Protein AF-A0A4Q4M038-F1 (afdb_monomer)

Solvent-accessible surface area (backbone atoms only — not comparable to full-atom values): 15558 Å² total; per-residue (Å²): 131,84,75,83,72,49,70,66,58,52,42,45,51,40,46,52,48,25,35,52,26,28,46,54,32,28,56,58,57,67,69,48,93,78,63,54,71,66,56,46,52,50,35,53,52,38,47,50,44,29,54,54,41,53,54,36,44,58,53,52,74,76,52,55,79,90,76,54,48,72,45,49,50,50,20,50,60,48,36,44,61,46,33,50,49,51,20,49,51,28,47,49,55,42,46,64,40,63,70,68,95,66,60,45,68,61,44,44,56,45,44,68,71,34,74,67,37,58,55,49,53,52,50,52,51,46,49,47,41,39,51,51,32,54,39,31,52,58,48,34,71,71,53,76,68,44,66,68,50,51,53,52,29,49,46,42,35,50,51,38,50,47,52,45,41,29,50,46,42,43,52,53,58,73,65,55,77,93,65,78,88,82,69,68,84,79,70,81,83,60,86,51,70,64,59,55,51,38,27,55,44,26,36,35,47,50,23,43,52,31,46,55,72,47,48,78,94,82,67,71,44,57,45,64,73,46,81,40,58,49,75,33,43,34,66,42,60,33,52,69,93,51,67,51,43,69,66,38,78,43,63,34,86,70,24,44,75,42,80,39,67,46,57,76,51,67,67,59,52,50,62,37,54,48,76,77,77,76,74,82,129

Sequence (281 aa):
MAAEIGVVASIITVVGVAITSSKKLYETVVSYKSADNDLKEFSDEVQTIQLILEALEASLKGTSESNTSGNLKKCLIDFKPTMESLSQLCDEIKAKAITDTMTVRDKLKYLFKEEAFSAYKYRLNSYKLTINIVMGLVVLIKSNNDRKVIEDLQNNIATALGKITGQIEGMQISVQPIIPVDEAAHNATAPNETNIVIYELGQCLKVSQSALDAAPPKAKYSIGELELFDEARQVVAITEGKPGLVGTARAHNSSVQTITDVALPTEFLMGLISPAFKGAR

Secondary structure (DSSP, 8-state):
------HHHHHHHHHHHHHHHHHHHHHHHHT-TT--HHHHHHHHHHHHHHHHHHHHHHHHHT--GGG--HHHHHHHHHHHHHHHHHHHHHHHHHHHHHSSSS-HHHHHHHHHHSHHHHHHHHHHHHHHHHHHHHHHHHHHHHTTS-HHHHHHHHHHHHHHHHHHHHHHHHHHHHHS--S-TTSTTSSTTS--HHHHHHHHHHHHHHHHHHHHHHS-TT--EEEEEEEE-TT-EEEEEPPTTS-EEEEEEEE-TT-EEEEESSPPPHHHHHHHSSPP-----

InterPro domains:
  IPR031348 Azaphilone pigments biosynthesis cluster protein L, N-terminal [PF17111] (4-181)

Structure (mmCIF, N/CA/C/O backbone):
data_AF-A0A4Q4M038-F1
#
_entry.id   AF-A0A4Q4M038-F1
#
loop_
_atom_site.group_PDB
_atom_site.id
_atom_site.type_symbol
_atom_site.label_atom_id
_atom_site.label_alt_id
_atom_site.label_comp_id
_atom_site.label_asym_id
_atom_site.label_entity_id
_atom_site.label_seq_id
_atom_site.pdbx_PDB_ins_code
_atom_site.Cartn_x
_atom_site.Cartn_y
_atom_site.Cartn_z
_atom_site.occupancy
_atom_site.B_iso_or_equiv
_atom_site.auth_seq_id
_atom_site.auth_comp_id
_atom_site.auth_asym_id
_atom_site.auth_atom_id
_atom_site.pdbx_PDB_model_num
ATOM 1 N N . MET A 1 1 ? 24.882 24.330 2.639 1.00 30.64 1 MET A N 1
ATOM 2 C CA . MET A 1 1 ? 24.564 23.624 1.384 1.00 30.64 1 MET A CA 1
ATOM 3 C C . MET A 1 1 ? 23.643 22.481 1.761 1.00 30.64 1 MET A C 1
ATOM 5 O O . MET A 1 1 ? 24.088 21.595 2.478 1.00 30.64 1 MET A O 1
ATOM 9 N N . ALA A 1 2 ? 22.352 22.567 1.444 1.00 38.22 2 ALA A N 1
ATOM 10 C CA . ALA A 1 2 ? 21.450 21.444 1.674 1.00 38.22 2 ALA A CA 1
ATOM 11 C C . ALA A 1 2 ? 21.828 20.365 0.658 1.00 38.22 2 ALA A C 1
ATOM 13 O O . ALA A 1 2 ? 21.839 20.647 -0.538 1.00 38.22 2 ALA A O 1
ATOM 14 N N . ALA A 1 3 ? 22.231 19.184 1.125 1.00 41.16 3 ALA A N 1
ATOM 15 C CA . ALA A 1 3 ? 22.407 18.045 0.239 1.00 41.16 3 ALA A CA 1
ATOM 16 C C . ALA A 1 3 ? 21.078 17.827 -0.494 1.00 41.16 3 ALA A C 1
ATOM 18 O O . ALA A 1 3 ? 20.038 17.742 0.162 1.00 41.16 3 ALA A O 1
ATOM 19 N N . GLU A 1 4 ? 21.095 17.787 -1.827 1.00 52.50 4 GLU A N 1
ATOM 20 C CA . GLU A 1 4 ? 19.955 17.281 -2.586 1.00 52.50 4 GLU A CA 1
ATOM 21 C C . GLU A 1 4 ? 19.680 15.865 -2.077 1.00 52.50 4 GLU A C 1
ATOM 23 O O . GLU A 1 4 ? 20.453 14.935 -2.313 1.00 52.50 4 GLU A O 1
ATOM 28 N N . ILE A 1 5 ? 18.619 15.710 -1.287 1.00 63.44 5 ILE A N 1
ATOM 29 C CA . ILE A 1 5 ? 18.166 14.395 -0.856 1.00 63.44 5 ILE A CA 1
ATOM 30 C C . ILE A 1 5 ? 17.683 13.705 -2.130 1.00 63.44 5 ILE A C 1
ATOM 32 O O . ILE A 1 5 ? 16.715 14.152 -2.744 1.00 63.44 5 ILE A O 1
ATOM 36 N N . GLY A 1 6 ? 18.376 12.643 -2.547 1.00 84.00 6 GLY A N 1
ATOM 37 C CA . GLY A 1 6 ? 17.957 11.834 -3.690 1.00 84.00 6 GLY A CA 1
ATOM 38 C C . GLY A 1 6 ? 16.512 11.348 -3.530 1.00 84.00 6 GLY A C 1
ATOM 39 O O . GLY A 1 6 ? 16.041 11.136 -2.409 1.00 84.00 6 GLY A O 1
ATOM 40 N N . VAL A 1 7 ? 15.806 11.159 -4.646 1.00 88.25 7 VAL A N 1
ATOM 41 C CA . VAL A 1 7 ? 14.430 10.635 -4.703 1.00 88.25 7 VAL A CA 1
ATOM 42 C C . VAL A 1 7 ? 14.254 9.406 -3.804 1.00 88.25 7 VAL A C 1
ATOM 44 O O . VAL A 1 7 ? 13.367 9.396 -2.956 1.00 88.25 7 VAL A O 1
ATOM 47 N N . VAL A 1 8 ? 15.128 8.404 -3.914 1.00 89.25 8 VAL A N 1
ATOM 48 C CA . VAL A 1 8 ? 15.118 7.167 -3.117 1.00 89.25 8 VAL A CA 1
ATOM 49 C C . VAL A 1 8 ? 15.216 7.474 -1.622 1.00 89.25 8 VAL A C 1
ATOM 51 O O . VAL A 1 8 ? 14.445 6.927 -0.838 1.00 89.25 8 VAL A O 1
ATOM 54 N N . ALA A 1 9 ? 16.105 8.384 -1.214 1.00 90.25 9 ALA A N 1
ATOM 55 C CA . ALA A 1 9 ? 16.249 8.781 0.188 1.00 90.25 9 ALA A CA 1
ATOM 56 C C . ALA A 1 9 ? 15.010 9.532 0.708 1.00 90.25 9 ALA A C 1
ATOM 58 O O . ALA A 1 9 ? 14.570 9.298 1.839 1.00 90.25 9 ALA A O 1
ATOM 59 N N . SER A 1 10 ? 14.390 10.373 -0.129 1.00 91.81 10 SER A N 1
ATOM 60 C CA . SER A 1 10 ? 13.103 10.990 0.201 1.00 91.81 10 SER A CA 1
ATOM 61 C C . SER A 1 10 ? 12.002 9.938 0.351 1.00 91.81 10 SER A C 1
ATOM 63 O O . SER A 1 10 ? 11.166 10.098 1.239 1.00 91.81 10 SER A O 1
ATOM 65 N N . ILE A 1 11 ? 11.984 8.883 -0.473 1.00 93.69 11 ILE A N 1
ATOM 66 C CA . ILE A 1 11 ? 10.983 7.811 -0.359 1.00 93.69 11 ILE A CA 1
ATOM 67 C C . ILE A 1 11 ? 11.196 6.981 0.900 1.00 93.69 11 ILE A C 1
ATOM 69 O O . ILE A 1 11 ? 10.241 6.756 1.634 1.00 93.69 11 ILE A O 1
ATOM 73 N N . ILE A 1 12 ? 12.437 6.593 1.205 1.00 93.69 12 ILE A N 1
ATOM 74 C CA . ILE A 1 12 ? 12.770 5.897 2.458 1.00 93.69 12 ILE A CA 1
ATOM 75 C C . ILE A 1 12 ? 12.261 6.696 3.662 1.00 93.69 12 ILE A C 1
ATOM 77 O O . ILE A 1 12 ? 11.681 6.123 4.578 1.00 93.69 12 ILE A O 1
ATOM 81 N N . THR A 1 13 ? 12.416 8.021 3.632 1.00 95.12 13 THR A N 1
ATOM 82 C CA . THR A 1 13 ? 11.943 8.894 4.713 1.00 95.12 13 THR A CA 1
ATOM 83 C C . THR A 1 13 ? 10.424 8.817 4.892 1.00 95.12 13 THR A C 1
ATOM 85 O O . THR A 1 13 ? 9.964 8.576 6.007 1.00 95.12 13 THR A O 1
ATOM 88 N N . VAL A 1 14 ? 9.633 8.975 3.822 1.00 94.44 14 VAL A N 1
ATOM 89 C CA . VAL A 1 14 ? 8.159 8.912 3.935 1.00 94.44 14 VAL A CA 1
ATOM 90 C C . VAL A 1 14 ? 7.646 7.503 4.242 1.00 94.44 14 VAL A C 1
ATOM 92 O O . VAL A 1 14 ? 6.693 7.360 5.002 1.00 94.44 14 VAL A O 1
ATOM 95 N N . VAL A 1 15 ? 8.313 6.457 3.742 1.00 95.44 15 VAL A N 1
ATOM 96 C CA . VAL A 1 15 ? 8.018 5.061 4.106 1.00 95.44 15 VAL A CA 1
ATOM 97 C C . VAL A 1 15 ? 8.288 4.832 5.595 1.00 95.44 15 VAL A C 1
ATOM 99 O O . VAL A 1 15 ? 7.449 4.253 6.278 1.00 95.44 15 VAL A O 1
ATOM 102 N N . GLY A 1 16 ? 9.399 5.341 6.136 1.00 96.31 16 GLY A N 1
ATOM 103 C CA . GLY A 1 16 ? 9.714 5.247 7.567 1.00 96.31 16 GLY A CA 1
ATOM 104 C C . GLY A 1 16 ? 8.677 5.934 8.465 1.00 96.31 16 GLY A C 1
ATOM 105 O O . GLY A 1 16 ? 8.326 5.421 9.534 1.00 96.31 16 GLY A O 1
ATOM 106 N N . VAL A 1 17 ? 8.129 7.065 8.012 1.00 96.88 17 VAL A N 1
ATOM 107 C CA . VAL A 1 17 ? 7.008 7.736 8.688 1.00 96.88 17 VAL A CA 1
ATOM 108 C C . VAL A 1 17 ? 5.753 6.853 8.653 1.00 96.88 17 VAL A C 1
ATOM 110 O O . VAL A 1 17 ? 5.180 6.585 9.709 1.00 96.88 17 VAL A O 1
ATOM 113 N N . ALA A 1 18 ? 5.390 6.299 7.492 1.00 96.12 18 ALA A N 1
ATOM 114 C CA . ALA A 1 18 ? 4.242 5.398 7.357 1.00 96.12 18 ALA A CA 1
ATOM 115 C C . ALA A 1 18 ? 4.376 4.106 8.196 1.00 96.12 18 ALA A C 1
ATOM 117 O O . ALA A 1 18 ? 3.400 3.669 8.810 1.00 96.12 18 ALA A O 1
ATOM 118 N N . ILE A 1 19 ? 5.579 3.522 8.303 1.00 97.31 19 ILE A N 1
ATOM 119 C CA . ILE A 1 19 ? 5.871 2.393 9.214 1.00 97.31 19 ILE A CA 1
ATOM 120 C C . ILE A 1 19 ? 5.568 2.795 10.658 1.00 97.31 19 ILE A C 1
ATOM 122 O O . ILE A 1 19 ? 4.914 2.066 11.400 1.00 97.31 19 ILE A O 1
ATOM 126 N N . THR A 1 20 ? 6.019 3.981 11.063 1.00 96.94 20 THR A N 1
ATOM 127 C CA . THR A 1 20 ? 5.822 4.464 12.431 1.00 96.94 20 THR A CA 1
ATOM 128 C C . THR A 1 20 ? 4.341 4.673 12.748 1.00 96.94 20 THR A C 1
ATOM 130 O O . THR A 1 20 ? 3.887 4.271 13.823 1.00 96.94 20 THR A O 1
ATOM 133 N N . SER A 1 21 ? 3.579 5.287 11.841 1.00 95.88 21 SER A N 1
ATOM 134 C CA . SER A 1 21 ? 2.149 5.548 12.056 1.00 95.88 21 SER A CA 1
ATOM 135 C C . SER A 1 21 ? 1.311 4.266 12.009 1.00 95.88 21 SER A C 1
ATOM 137 O O . SER A 1 21 ? 0.485 4.056 12.899 1.00 95.88 21 SER A O 1
ATOM 139 N N . SER A 1 22 ? 1.579 3.353 11.067 1.00 94.69 22 SER A N 1
ATOM 140 C CA . SER A 1 22 ? 0.907 2.041 11.007 1.00 94.69 22 SER A CA 1
ATOM 141 C C . SER A 1 22 ? 1.179 1.194 12.253 1.00 94.69 22 SER A C 1
ATOM 143 O O . SER A 1 22 ? 0.239 0.678 12.857 1.00 94.69 22 SER A O 1
ATOM 145 N N . LYS A 1 23 ? 2.430 1.145 12.725 1.00 95.38 23 LYS A N 1
ATOM 146 C CA . LYS A 1 23 ? 2.792 0.462 13.974 1.00 95.38 23 LYS A CA 1
ATOM 147 C C . LYS A 1 23 ? 2.046 1.029 15.181 1.00 95.38 23 LYS A C 1
ATOM 149 O O . LYS A 1 23 ? 1.484 0.276 15.971 1.00 95.38 23 LYS A O 1
ATOM 154 N N . LYS A 1 24 ? 1.998 2.359 15.319 1.00 93.56 24 LYS A N 1
ATOM 155 C CA . LYS A 1 24 ? 1.262 3.018 16.412 1.00 93.56 24 LYS A CA 1
ATOM 156 C C . LYS A 1 24 ? -0.230 2.690 16.372 1.00 93.56 24 LYS A C 1
ATOM 158 O O . LYS A 1 24 ? -0.832 2.524 17.433 1.00 93.56 24 LYS A O 1
ATOM 163 N N . LEU A 1 25 ? -0.831 2.637 15.183 1.00 91.12 25 LEU A N 1
ATOM 164 C CA . LEU A 1 25 ? -2.228 2.244 15.020 1.00 91.12 25 LEU A CA 1
ATOM 165 C C . LEU A 1 25 ? -2.429 0.778 15.421 1.00 91.12 25 LEU A C 1
ATOM 167 O O . LEU A 1 25 ? -3.299 0.502 16.243 1.00 91.12 25 LEU A O 1
ATOM 171 N N . TYR A 1 26 ? -1.590 -0.132 14.921 1.00 91.81 26 TYR A N 1
ATOM 172 C CA . TYR A 1 26 ? -1.625 -1.549 15.285 1.00 91.81 26 TYR A CA 1
ATOM 173 C C . TYR A 1 26 ? -1.531 -1.743 16.801 1.00 91.81 26 TYR A C 1
ATOM 175 O O . TYR A 1 26 ? -2.423 -2.343 17.391 1.00 91.81 26 TYR A O 1
ATOM 183 N N . GLU A 1 27 ? -0.510 -1.169 17.448 1.00 90.62 27 GLU A N 1
ATOM 184 C CA . GLU A 1 27 ? -0.306 -1.246 18.902 1.00 90.62 27 GLU A CA 1
ATOM 185 C C . GLU A 1 27 ? -1.509 -0.706 19.683 1.00 90.62 27 GLU A C 1
ATOM 187 O O . GLU A 1 27 ? -1.908 -1.289 20.693 1.00 90.62 27 GLU A O 1
ATOM 192 N N . THR A 1 28 ? -2.117 0.380 19.194 1.00 86.56 28 THR A N 1
ATOM 193 C CA . THR A 1 28 ? -3.342 0.933 19.779 1.00 86.56 28 THR A CA 1
ATOM 194 C C . THR A 1 28 ? -4.463 -0.100 19.701 1.00 86.56 28 THR A C 1
ATOM 196 O O . THR A 1 28 ? -5.044 -0.432 20.730 1.00 86.56 28 THR A O 1
ATOM 199 N N . VAL A 1 29 ? -4.711 -0.674 18.522 1.00 83.31 29 VAL A N 1
ATOM 200 C CA . VAL A 1 29 ? -5.774 -1.663 18.298 1.00 83.31 29 VAL A CA 1
ATOM 201 C C . VAL A 1 29 ? -5.564 -2.953 19.104 1.00 83.31 29 VAL A C 1
ATOM 203 O O . VAL A 1 29 ? -6.487 -3.420 19.770 1.00 83.31 29 VAL A O 1
ATOM 206 N N . VAL A 1 30 ? -4.366 -3.542 19.097 1.00 85.25 30 VAL A N 1
ATOM 207 C CA . VAL A 1 30 ? -4.139 -4.837 19.770 1.00 85.25 30 VAL A CA 1
ATOM 208 C C . VAL A 1 30 ? -4.064 -4.732 21.290 1.00 85.25 30 VAL A C 1
ATOM 210 O O . VAL A 1 30 ? -4.203 -5.737 21.987 1.00 85.25 30 VAL A O 1
ATOM 213 N N . SER A 1 31 ? -3.900 -3.524 21.836 1.00 81.19 31 SER A N 1
ATOM 214 C CA . SER A 1 31 ? -3.975 -3.297 23.284 1.00 81.19 31 SER A CA 1
ATOM 215 C C . SER A 1 31 ? -5.359 -3.623 23.880 1.00 81.19 31 SER A C 1
ATOM 217 O O . SER A 1 31 ? -5.500 -3.769 25.100 1.00 81.19 31 SER A O 1
ATOM 219 N N . TYR A 1 32 ? -6.387 -3.810 23.041 1.00 73.31 32 TYR A N 1
ATOM 220 C CA . TYR A 1 32 ? -7.749 -4.123 23.466 1.00 73.31 32 TYR A CA 1
ATOM 221 C C . TYR A 1 32 ? -7.978 -5.633 23.667 1.00 73.31 32 TYR A C 1
ATOM 223 O O . TYR A 1 32 ? -8.170 -6.401 22.731 1.00 73.31 32 TYR A O 1
ATOM 231 N N . LYS A 1 33 ? -8.080 -6.055 24.936 1.00 56.78 33 LYS A N 1
ATOM 232 C CA . LYS A 1 33 ? -8.246 -7.463 25.376 1.00 56.78 33 LYS A CA 1
ATOM 233 C C . LYS A 1 33 ? -9.559 -8.165 24.971 1.00 56.78 33 LYS A C 1
ATOM 235 O O . LYS A 1 33 ? -9.761 -9.320 25.336 1.00 56.78 33 LYS A O 1
ATOM 240 N N . SER A 1 34 ? -10.489 -7.496 24.289 1.00 62.72 34 SER A N 1
ATOM 241 C CA . SER A 1 34 ? -11.738 -8.123 23.807 1.00 62.72 34 SER A CA 1
ATOM 242 C C . SER A 1 34 ? -12.143 -7.550 22.456 1.00 62.72 34 SER A C 1
ATOM 244 O O . SER A 1 34 ? -13.210 -6.952 22.320 1.00 62.72 34 SER A O 1
ATOM 246 N N . ALA A 1 35 ? -11.232 -7.675 21.496 1.00 60.59 35 ALA A N 1
ATOM 247 C CA . ALA A 1 35 ? -11.518 -7.423 20.096 1.00 60.59 35 ALA A CA 1
ATOM 248 C C . ALA A 1 35 ? -12.576 -8.418 19.596 1.00 60.59 35 ALA A C 1
ATOM 250 O O . ALA A 1 35 ? -12.488 -9.615 19.883 1.00 60.59 35 ALA A O 1
ATOM 251 N N . ASP A 1 36 ? -13.581 -7.919 18.882 1.00 72.94 36 ASP A N 1
ATOM 252 C CA . ASP A 1 36 ? -14.399 -8.765 18.020 1.00 72.94 36 ASP A CA 1
ATOM 253 C C . ASP A 1 36 ? -13.602 -9.152 16.761 1.00 72.94 36 ASP A C 1
ATOM 255 O O . ASP A 1 36 ? -12.465 -8.714 16.554 1.00 72.94 36 ASP A O 1
ATOM 259 N N . ASN A 1 37 ? -14.168 -10.045 15.946 1.00 78.69 37 ASN A N 1
ATOM 260 C CA . ASN A 1 37 ? -13.484 -10.554 14.758 1.00 78.69 37 ASN A CA 1
ATOM 261 C C . ASN A 1 37 ? -13.130 -9.440 13.768 1.00 78.69 37 ASN A C 1
ATOM 263 O O . ASN A 1 37 ? -12.054 -9.496 13.181 1.00 78.69 37 ASN A O 1
ATOM 267 N N . ASP A 1 38 ? -13.985 -8.424 13.628 1.00 73.75 38 ASP A N 1
ATOM 268 C CA . ASP A 1 38 ? -13.744 -7.312 12.709 1.00 73.75 38 ASP A CA 1
ATOM 269 C C . ASP A 1 38 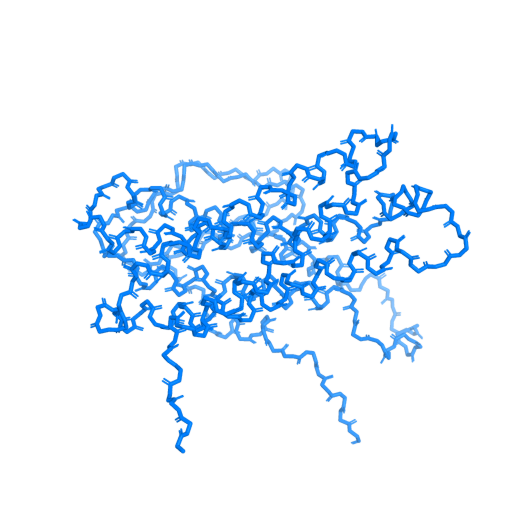? -12.521 -6.509 13.149 1.00 73.75 38 ASP A C 1
ATOM 271 O O . ASP A 1 38 ? -11.650 -6.195 12.333 1.00 73.75 38 ASP A O 1
ATOM 275 N N . LEU A 1 39 ? -12.409 -6.220 14.450 1.00 76.94 39 LEU A N 1
ATOM 276 C CA . LEU A 1 39 ? -11.263 -5.496 14.978 1.00 76.94 39 LEU A CA 1
ATOM 277 C C . LEU A 1 39 ? -9.958 -6.279 14.835 1.00 76.94 39 LEU A C 1
ATOM 279 O O . LEU A 1 39 ? -8.912 -5.694 14.545 1.00 76.94 39 LEU A O 1
ATOM 283 N N . LYS A 1 40 ? -10.028 -7.600 15.007 1.00 81.81 40 LYS A N 1
ATOM 284 C CA . LYS A 1 40 ? -8.889 -8.486 14.784 1.00 81.81 40 LYS A CA 1
ATOM 285 C C . LYS A 1 40 ? -8.458 -8.485 13.315 1.00 81.81 40 LYS A C 1
ATOM 287 O O . LYS A 1 40 ? -7.281 -8.281 13.032 1.00 81.81 40 LYS A O 1
ATOM 292 N N . GLU A 1 41 ? -9.404 -8.643 12.392 1.00 82.50 41 GLU A N 1
ATOM 293 C CA . GLU A 1 41 ? -9.141 -8.590 10.950 1.00 82.50 41 GLU A CA 1
ATOM 294 C C . GLU A 1 41 ? -8.503 -7.250 10.556 1.00 82.50 41 GLU A C 1
ATOM 296 O O . GLU A 1 41 ? -7.534 -7.207 9.802 1.00 82.50 41 GLU A O 1
ATOM 301 N N . PHE A 1 42 ? -8.990 -6.146 11.123 1.00 83.69 42 PHE A N 1
ATOM 302 C CA . PHE A 1 42 ? -8.400 -4.831 10.905 1.00 83.69 42 PHE A CA 1
ATOM 303 C C . PHE A 1 42 ? -6.971 -4.722 11.445 1.00 83.69 42 PHE A C 1
ATOM 305 O O . PHE A 1 42 ? -6.106 -4.191 10.751 1.00 83.69 42 PHE A O 1
ATOM 312 N N . SER A 1 43 ? -6.689 -5.223 12.654 1.00 86.75 43 SER A N 1
ATOM 313 C CA . SER A 1 43 ? -5.309 -5.241 13.155 1.00 86.75 43 SER A CA 1
ATOM 314 C C . SER A 1 43 ? -4.389 -6.100 12.298 1.00 86.75 43 SER A C 1
ATOM 316 O O . SER A 1 43 ? -3.262 -5.681 12.048 1.00 86.75 43 SER A O 1
ATOM 318 N N . ASP A 1 44 ? -4.868 -7.247 11.817 1.00 88.31 44 ASP A N 1
ATOM 319 C CA . ASP A 1 44 ? -4.099 -8.137 10.946 1.00 88.31 44 ASP A CA 1
ATOM 320 C C . ASP A 1 44 ? -3.781 -7.434 9.609 1.00 88.31 44 ASP A C 1
ATOM 322 O O . ASP A 1 44 ? -2.660 -7.513 9.098 1.00 88.31 44 ASP A O 1
ATOM 326 N N . GLU A 1 45 ? -4.732 -6.665 9.071 1.00 87.25 45 GLU A N 1
ATOM 327 C CA . GLU A 1 45 ? -4.552 -5.850 7.865 1.00 87.25 45 GLU A CA 1
ATOM 328 C C . GLU A 1 45 ? -3.529 -4.717 8.082 1.00 87.25 45 GLU A C 1
ATOM 330 O O . GLU A 1 45 ? -2.607 -4.549 7.278 1.00 8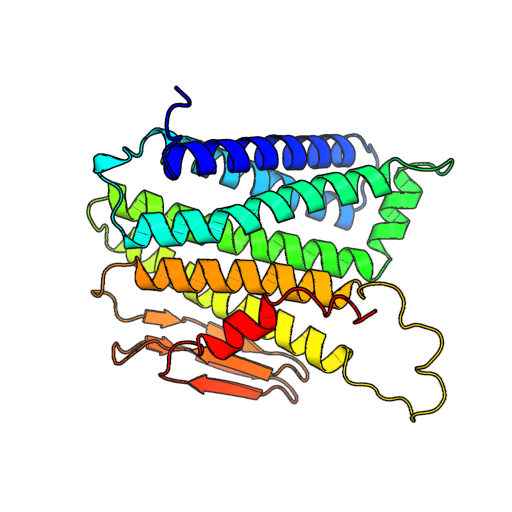7.25 45 GLU A O 1
ATOM 335 N N . VAL A 1 46 ? -3.621 -3.973 9.193 1.00 90.50 46 VAL A N 1
ATOM 336 C CA . VAL A 1 46 ? -2.654 -2.909 9.534 1.00 90.50 46 VAL A CA 1
ATOM 337 C C . VAL A 1 46 ? -1.255 -3.491 9.767 1.00 90.50 46 VAL A C 1
ATOM 339 O O . VAL A 1 46 ? -0.266 -2.922 9.298 1.00 90.50 46 VAL A O 1
ATOM 342 N N . GLN A 1 47 ? -1.156 -4.643 10.435 1.00 92.62 47 GLN A N 1
ATOM 343 C CA . GLN A 1 47 ? 0.109 -5.355 10.625 1.00 92.62 47 GLN A CA 1
ATOM 344 C C . GLN A 1 47 ? 0.705 -5.800 9.288 1.00 92.62 47 GLN A C 1
ATOM 346 O O . GLN A 1 47 ? 1.904 -5.651 9.059 1.00 92.62 47 GLN A O 1
ATOM 351 N N . THR A 1 48 ? -0.130 -6.313 8.385 1.00 90.75 48 THR A N 1
ATOM 352 C CA . THR A 1 48 ? 0.296 -6.709 7.040 1.00 90.75 48 THR A CA 1
ATOM 353 C C . THR A 1 48 ? 0.884 -5.518 6.285 1.00 90.75 48 THR A C 1
ATOM 355 O O . THR A 1 48 ? 1.965 -5.634 5.709 1.00 90.75 48 THR A O 1
ATOM 358 N N . ILE A 1 49 ? 0.233 -4.352 6.338 1.00 91.31 49 ILE A N 1
ATOM 359 C CA . ILE A 1 49 ? 0.757 -3.115 5.738 1.00 91.31 49 ILE A CA 1
ATOM 360 C C . ILE A 1 49 ? 2.113 -2.743 6.345 1.00 91.31 49 ILE A C 1
ATOM 362 O O . ILE A 1 49 ? 3.048 -2.464 5.594 1.00 91.31 49 ILE A O 1
ATOM 366 N N . GLN A 1 50 ? 2.251 -2.789 7.673 1.00 93.50 50 GLN A N 1
ATOM 367 C CA . GLN A 1 50 ? 3.521 -2.510 8.347 1.00 93.50 50 GLN A CA 1
ATOM 368 C C . GLN A 1 50 ? 4.645 -3.426 7.833 1.00 93.50 50 GLN A C 1
ATOM 370 O O . GLN A 1 50 ? 5.706 -2.935 7.451 1.00 93.50 50 GLN A O 1
ATOM 375 N N . LEU A 1 51 ? 4.410 -4.740 7.769 1.00 90.81 51 LEU A N 1
ATOM 376 C CA . LEU A 1 51 ? 5.410 -5.715 7.316 1.00 90.81 51 LEU A CA 1
ATOM 377 C C . LEU A 1 51 ? 5.829 -5.485 5.857 1.00 90.81 51 LEU A C 1
ATOM 379 O O . LEU A 1 51 ? 7.013 -5.576 5.525 1.00 90.81 51 LEU A O 1
ATOM 383 N N . ILE A 1 52 ? 4.877 -5.154 4.979 1.00 91.00 52 ILE A N 1
ATOM 384 C CA . ILE A 1 52 ? 5.178 -4.853 3.573 1.00 91.00 52 ILE A CA 1
ATOM 385 C C . ILE A 1 52 ? 5.982 -3.545 3.471 1.00 91.00 52 ILE A C 1
ATOM 387 O O . ILE A 1 52 ? 6.934 -3.474 2.692 1.00 91.00 52 ILE A O 1
ATOM 391 N N . LEU A 1 53 ? 5.659 -2.522 4.269 1.00 94.06 53 LEU A N 1
ATOM 392 C CA . LEU A 1 53 ? 6.422 -1.269 4.302 1.00 94.06 53 LEU A CA 1
ATOM 393 C C . LEU A 1 53 ? 7.859 -1.477 4.800 1.00 94.06 53 LEU A C 1
ATOM 395 O O . LEU A 1 53 ? 8.787 -0.921 4.214 1.00 94.06 53 LEU A O 1
ATOM 399 N N . GLU A 1 54 ? 8.066 -2.295 5.834 1.00 93.69 54 GLU A N 1
ATOM 400 C CA . GLU A 1 54 ? 9.403 -2.642 6.341 1.00 93.69 54 GLU A CA 1
ATOM 401 C C . GLU A 1 54 ? 10.240 -3.357 5.270 1.00 93.69 54 GLU A C 1
ATOM 403 O O . GLU A 1 54 ? 11.402 -3.010 5.030 1.00 93.69 54 GLU A O 1
ATOM 408 N N . ALA A 1 55 ? 9.634 -4.307 4.554 1.00 90.75 55 ALA A N 1
ATOM 409 C CA . ALA A 1 55 ? 10.281 -4.969 3.427 1.00 90.75 55 ALA A CA 1
ATOM 410 C C . ALA A 1 55 ? 10.591 -3.990 2.271 1.00 90.75 55 ALA A C 1
ATOM 412 O O . ALA A 1 55 ? 11.623 -4.127 1.600 1.00 90.75 55 ALA A O 1
ATOM 413 N N . LEU A 1 56 ? 9.739 -2.977 2.051 1.00 91.69 56 LEU A N 1
ATOM 414 C CA . LEU A 1 56 ? 9.937 -1.976 1.002 1.00 91.69 56 LEU A CA 1
ATOM 415 C C . LEU A 1 56 ? 11.103 -1.069 1.370 1.00 91.69 56 LEU A C 1
ATOM 417 O O . LEU A 1 56 ? 11.984 -0.830 0.547 1.00 91.69 56 LEU A O 1
ATOM 421 N N . GLU A 1 57 ? 11.144 -0.606 2.615 1.00 94.19 57 GLU A N 1
ATOM 422 C CA . GLU A 1 57 ? 12.227 0.218 3.135 1.00 94.19 57 GLU A CA 1
ATOM 423 C C . GLU A 1 57 ? 13.579 -0.505 3.016 1.00 94.19 57 GLU A C 1
ATOM 425 O O . GLU A 1 57 ? 14.549 0.071 2.515 1.00 94.19 57 GLU A O 1
ATOM 430 N N . ALA A 1 58 ? 13.641 -1.787 3.394 1.00 90.88 58 ALA A N 1
ATOM 431 C CA . ALA A 1 58 ? 14.838 -2.614 3.234 1.00 90.88 58 ALA A CA 1
ATOM 432 C C . ALA A 1 58 ? 15.253 -2.748 1.757 1.00 90.88 58 ALA A C 1
ATOM 434 O O . ALA A 1 58 ? 16.435 -2.635 1.408 1.00 90.88 58 ALA A O 1
ATOM 435 N N . SER A 1 59 ? 14.279 -2.925 0.862 1.00 87.50 59 SER A N 1
ATOM 436 C CA . SER A 1 59 ? 14.521 -2.993 -0.579 1.00 87.50 59 SER A CA 1
ATOM 437 C C . SER A 1 59 ? 15.037 -1.661 -1.137 1.00 87.50 59 SER A C 1
ATOM 439 O O . SER A 1 59 ? 16.001 -1.648 -1.908 1.00 87.50 59 SER A O 1
ATOM 441 N N . LEU A 1 60 ? 14.488 -0.530 -0.703 1.00 89.31 60 LEU A N 1
ATOM 442 C CA . LEU A 1 60 ? 14.933 0.800 -1.121 1.00 89.31 60 LEU A CA 1
ATOM 443 C C . LEU A 1 60 ? 16.328 1.145 -0.587 1.00 89.31 60 LEU A C 1
ATOM 445 O O . LEU A 1 60 ? 17.140 1.668 -1.345 1.00 89.31 60 LEU A O 1
ATOM 449 N N . LYS A 1 61 ? 16.661 0.779 0.659 1.00 89.38 61 LYS A N 1
ATOM 450 C CA . LYS A 1 61 ? 18.011 0.966 1.236 1.00 89.38 61 LYS A CA 1
ATOM 451 C C . LYS A 1 61 ? 19.103 0.264 0.425 1.00 89.38 61 LYS A C 1
ATOM 453 O O . LYS A 1 61 ? 20.224 0.752 0.344 1.00 89.38 61 LYS A O 1
ATOM 458 N N . GLY A 1 62 ? 18.770 -0.861 -0.208 1.00 81.00 62 GLY A N 1
ATOM 459 C CA . GLY A 1 62 ? 19.665 -1.570 -1.126 1.00 81.00 62 GLY A CA 1
ATOM 460 C C . GLY A 1 62 ? 19.650 -1.058 -2.573 1.00 81.00 62 GLY A C 1
ATOM 461 O O . GLY A 1 62 ? 20.152 -1.764 -3.445 1.00 81.00 62 GLY A O 1
ATOM 462 N N . THR A 1 63 ? 19.029 0.089 -2.862 1.00 80.75 63 THR A N 1
ATOM 463 C CA . THR A 1 63 ? 18.900 0.658 -4.215 1.00 80.75 63 THR A CA 1
ATOM 464 C C . THR A 1 63 ? 19.720 1.945 -4.322 1.00 80.75 63 THR A C 1
ATOM 466 O O . THR A 1 63 ? 19.483 2.899 -3.587 1.00 80.75 63 THR A O 1
ATOM 469 N N . SER A 1 64 ? 20.692 1.988 -5.241 1.00 77.75 64 SER A N 1
ATOM 470 C CA . SER A 1 64 ? 21.499 3.195 -5.489 1.00 77.75 64 SER A CA 1
ATOM 471 C C . SER A 1 64 ? 20.772 4.175 -6.410 1.00 77.75 64 SER A C 1
ATOM 473 O O . SER A 1 64 ? 20.297 3.775 -7.470 1.00 77.75 64 SER A O 1
ATOM 475 N N . GLU A 1 65 ? 20.795 5.470 -6.079 1.00 79.75 65 GLU A N 1
ATOM 476 C CA . GLU A 1 65 ? 20.292 6.568 -6.927 1.00 79.75 65 GLU A CA 1
ATOM 477 C C . GLU A 1 65 ? 20.845 6.565 -8.357 1.00 79.75 65 GLU A C 1
ATOM 479 O O . GLU A 1 65 ? 20.145 6.940 -9.303 1.00 79.75 65 GLU A O 1
ATOM 484 N N . SER A 1 66 ? 22.100 6.139 -8.518 1.00 74.88 66 SER A N 1
ATOM 485 C CA . SER A 1 66 ? 22.776 6.039 -9.816 1.00 74.88 66 SER A CA 1
ATOM 486 C C . SER A 1 66 ? 22.216 4.925 -10.701 1.00 74.88 66 SER A C 1
ATOM 488 O O . SER A 1 66 ? 22.354 4.984 -11.918 1.00 74.88 66 SER A O 1
ATOM 490 N N . ASN A 1 67 ? 21.599 3.909 -10.092 1.00 69.19 67 ASN A N 1
ATOM 491 C CA . ASN A 1 67 ? 21.116 2.703 -10.768 1.00 69.19 67 ASN A CA 1
ATOM 492 C C . ASN A 1 67 ? 19.593 2.734 -10.980 1.00 69.19 67 ASN A C 1
ATOM 494 O O . ASN A 1 67 ? 19.027 1.827 -11.588 1.00 69.19 67 ASN A O 1
ATOM 498 N N . THR A 1 68 ? 18.924 3.776 -10.486 1.00 77.94 68 THR A N 1
ATOM 499 C CA . THR A 1 68 ? 17.483 3.982 -10.619 1.00 77.94 68 THR A CA 1
ATOM 500 C C . THR A 1 68 ? 17.177 4.609 -11.981 1.00 77.94 68 THR A C 1
ATOM 502 O O . THR A 1 68 ? 17.590 5.736 -12.259 1.00 77.94 68 THR A O 1
ATOM 505 N N . SER A 1 69 ? 16.432 3.900 -12.835 1.00 81.31 69 SER A N 1
ATOM 506 C CA . SER A 1 69 ? 15.998 4.420 -14.140 1.00 81.31 69 SER A CA 1
ATOM 507 C C . SER A 1 69 ? 15.088 5.649 -13.995 1.00 81.31 69 SER A C 1
ATOM 509 O O . SER A 1 69 ? 14.433 5.829 -12.967 1.00 81.31 69 SER A O 1
ATOM 511 N N . GLY A 1 70 ? 14.998 6.486 -15.036 1.00 83.12 70 GLY A N 1
ATOM 512 C CA . GLY A 1 70 ? 14.116 7.663 -15.033 1.00 83.12 70 GLY A CA 1
ATOM 513 C C . GLY A 1 70 ? 12.647 7.321 -14.749 1.00 83.12 70 GLY A C 1
ATOM 514 O O . GLY A 1 70 ? 11.999 8.007 -13.961 1.00 83.12 70 GLY A O 1
ATOM 515 N N . ASN A 1 71 ? 12.150 6.208 -15.301 1.00 81.88 71 ASN A N 1
ATOM 516 C CA . ASN A 1 71 ? 10.777 5.751 -15.067 1.00 81.88 71 ASN A CA 1
ATOM 517 C C . ASN A 1 71 ? 10.572 5.260 -13.626 1.00 81.88 71 ASN A C 1
ATOM 519 O O . ASN A 1 71 ? 9.550 5.584 -13.025 1.00 81.88 71 ASN A O 1
ATOM 523 N N . LEU A 1 72 ? 11.549 4.560 -13.025 1.00 84.56 72 LEU A N 1
ATOM 524 C CA . LEU A 1 72 ? 11.467 4.215 -11.601 1.00 84.56 72 LEU A CA 1
ATOM 525 C C . LEU A 1 72 ? 11.497 5.481 -10.734 1.00 84.56 72 LEU A C 1
ATOM 527 O O . LEU A 1 72 ? 10.710 5.583 -9.799 1.00 84.56 72 LEU A O 1
ATOM 531 N N . LYS A 1 73 ? 12.347 6.471 -11.049 1.00 88.81 73 LYS A N 1
ATOM 532 C CA . LYS A 1 73 ? 12.361 7.754 -10.321 1.00 88.81 73 LYS A CA 1
ATOM 533 C C . LYS A 1 73 ? 10.996 8.433 -10.371 1.00 88.81 73 LYS A C 1
ATOM 535 O O . LYS A 1 73 ? 10.508 8.857 -9.330 1.00 88.81 73 LYS A O 1
ATOM 540 N N . LYS A 1 74 ? 10.357 8.475 -11.544 1.00 88.62 74 LYS A N 1
ATOM 541 C CA . LYS A 1 74 ? 8.992 8.999 -11.703 1.00 88.62 74 LYS A CA 1
ATOM 542 C C . LYS A 1 74 ? 7.986 8.223 -10.846 1.00 88.62 74 LYS A C 1
ATOM 544 O O . LYS A 1 74 ? 7.262 8.841 -10.075 1.00 88.62 74 LYS A O 1
ATOM 549 N N . CYS A 1 75 ? 7.989 6.890 -10.911 1.00 88.94 75 CYS A N 1
ATOM 550 C CA . CYS A 1 75 ? 7.106 6.051 -10.095 1.00 88.94 75 CYS A CA 1
ATOM 551 C C . CYS A 1 75 ? 7.300 6.290 -8.591 1.00 88.94 75 CYS A C 1
ATOM 553 O O . CYS A 1 75 ? 6.327 6.375 -7.850 1.00 88.94 75 CYS A O 1
ATOM 555 N N . LEU A 1 76 ? 8.546 6.430 -8.138 1.00 90.94 76 LEU A N 1
ATOM 556 C CA . LEU A 1 76 ? 8.870 6.733 -6.746 1.00 90.94 76 LEU A CA 1
ATOM 557 C C . LEU A 1 76 ? 8.384 8.132 -6.341 1.00 90.94 76 LEU A C 1
ATOM 559 O O . LEU A 1 76 ? 7.816 8.286 -5.264 1.00 90.94 76 LEU A O 1
ATOM 563 N N . ILE A 1 77 ? 8.540 9.136 -7.208 1.00 91.88 77 ILE A N 1
ATOM 564 C CA . ILE A 1 77 ? 7.997 10.486 -6.989 1.00 91.88 77 ILE A CA 1
ATOM 565 C C . ILE A 1 77 ? 6.471 10.439 -6.853 1.00 91.88 77 ILE A C 1
ATOM 567 O O . ILE A 1 77 ? 5.933 11.014 -5.909 1.00 91.88 77 ILE A O 1
ATOM 571 N N . ASP A 1 78 ? 5.784 9.721 -7.742 1.00 90.19 78 ASP A N 1
ATOM 572 C CA . ASP A 1 78 ? 4.326 9.561 -7.695 1.00 90.19 78 ASP A CA 1
ATOM 573 C C . ASP A 1 78 ? 3.859 8.747 -6.480 1.00 90.19 78 ASP A C 1
ATOM 575 O O . ASP A 1 78 ? 2.732 8.908 -6.019 1.00 90.19 78 ASP A O 1
ATOM 579 N N . PHE A 1 79 ? 4.723 7.894 -5.926 1.00 93.31 79 PHE A N 1
ATOM 580 C CA . PHE A 1 79 ? 4.437 7.101 -4.733 1.00 93.31 79 PHE A CA 1
ATOM 581 C C . PHE A 1 79 ? 4.507 7.910 -3.437 1.00 93.31 79 PHE A C 1
ATOM 583 O O . PHE A 1 79 ? 3.844 7.567 -2.457 1.00 93.31 79 PHE A O 1
ATOM 590 N N . LYS A 1 80 ? 5.264 9.012 -3.421 1.00 93.44 80 LYS A N 1
ATOM 591 C CA . LYS A 1 80 ? 5.450 9.833 -2.220 1.00 93.44 80 LYS A CA 1
ATOM 592 C C . LYS A 1 80 ? 4.127 10.320 -1.598 1.00 93.44 80 LYS A C 1
ATOM 594 O O . LYS A 1 80 ? 3.939 10.046 -0.412 1.00 93.44 80 LYS A O 1
ATOM 599 N N . PRO A 1 81 ? 3.193 10.949 -2.345 1.00 91.81 81 PRO A N 1
ATOM 600 C CA . PRO A 1 81 ? 1.913 11.388 -1.785 1.00 91.81 81 PRO A CA 1
ATOM 601 C C . PRO A 1 81 ? 1.096 10.231 -1.204 1.00 91.81 81 PRO A C 1
ATOM 603 O O . PRO A 1 81 ? 0.467 10.380 -0.166 1.00 91.81 81 PRO A O 1
ATOM 606 N N . THR A 1 82 ? 1.165 9.052 -1.828 1.00 92.00 82 THR A N 1
ATOM 607 C CA . THR A 1 82 ? 0.459 7.847 -1.368 1.00 92.00 82 THR A CA 1
ATOM 608 C C . THR A 1 82 ? 0.930 7.421 0.031 1.00 92.00 82 THR A C 1
ATOM 610 O O . THR A 1 82 ? 0.118 7.052 0.876 1.00 92.00 82 THR A O 1
ATOM 613 N N . MET A 1 83 ? 2.234 7.504 0.315 1.00 95.44 83 MET A N 1
ATOM 614 C CA . MET A 1 83 ? 2.783 7.184 1.644 1.00 95.44 83 MET A CA 1
ATOM 615 C C . MET A 1 83 ? 2.481 8.249 2.692 1.00 95.44 83 MET A C 1
ATOM 617 O O . MET A 1 83 ? 2.220 7.917 3.849 1.00 95.44 83 MET A O 1
ATOM 621 N N . GLU A 1 84 ? 2.479 9.518 2.291 1.00 94.06 84 GLU A N 1
ATOM 622 C CA . GLU A 1 84 ? 2.072 10.619 3.163 1.00 94.06 84 GLU A CA 1
ATOM 623 C C . GL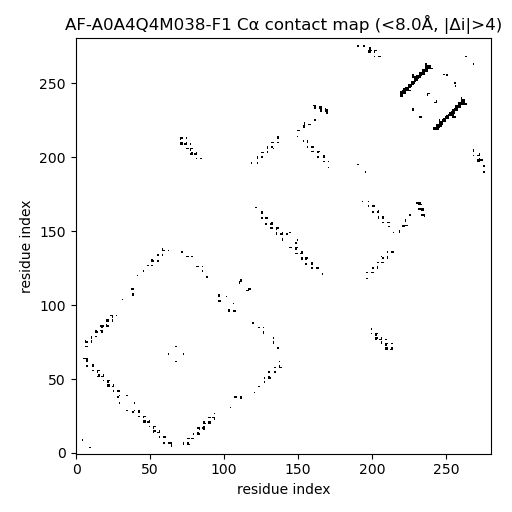U A 1 84 ? 0.599 10.466 3.573 1.00 94.06 84 GLU A C 1
ATOM 625 O O . GLU A 1 84 ? 0.292 10.518 4.766 1.00 94.06 84 GLU A O 1
ATOM 630 N N . SER A 1 85 ? -0.291 10.173 2.620 1.00 92.44 85 SER A N 1
ATOM 631 C CA . SER A 1 85 ? -1.712 9.938 2.890 1.00 92.44 85 SER A CA 1
ATOM 632 C C . SER A 1 85 ? -1.957 8.670 3.714 1.00 92.44 85 SER A C 1
ATOM 634 O O . SER A 1 85 ? -2.765 8.705 4.636 1.00 92.44 85 SER A O 1
ATOM 636 N N . LEU A 1 86 ? -1.212 7.580 3.491 1.00 94.25 86 LEU A N 1
ATOM 637 C CA . LEU A 1 86 ? -1.292 6.392 4.352 1.00 94.25 86 LEU A CA 1
ATOM 638 C C . LEU A 1 86 ? -0.913 6.704 5.809 1.00 94.25 86 LEU A C 1
ATOM 640 O O . LEU A 1 86 ? -1.580 6.241 6.738 1.00 94.25 86 LEU A O 1
ATOM 644 N N . SER A 1 87 ? 0.155 7.478 6.022 1.00 94.06 87 SER A N 1
ATOM 645 C CA . SER A 1 87 ? 0.559 7.893 7.367 1.00 94.06 87 SER A CA 1
ATOM 646 C C . SER A 1 87 ? -0.530 8.727 8.035 1.00 94.06 87 SER A C 1
ATOM 648 O O . SER A 1 87 ? -0.891 8.447 9.178 1.00 94.06 87 SER A O 1
ATOM 650 N N . GLN A 1 88 ? -1.062 9.719 7.314 1.00 93.19 88 GLN A N 1
ATOM 651 C CA . GLN A 1 88 ? -2.147 10.576 7.793 1.00 93.19 88 GLN A CA 1
ATOM 652 C C . GLN A 1 88 ? -3.377 9.747 8.150 1.00 93.19 88 GLN A C 1
ATOM 654 O O . GLN A 1 88 ? -3.893 9.883 9.254 1.00 93.19 88 GLN A O 1
ATOM 659 N N . LEU A 1 89 ? -3.768 8.808 7.287 1.00 90.94 89 LEU A N 1
ATOM 660 C CA . LEU A 1 89 ? -4.883 7.902 7.529 1.00 90.94 89 LEU A CA 1
ATOM 661 C C . LEU A 1 89 ? -4.708 7.106 8.827 1.00 90.94 89 LEU A C 1
ATOM 663 O O . LEU A 1 89 ? -5.631 7.005 9.635 1.00 90.94 89 LEU A O 1
ATOM 667 N N . CYS A 1 90 ? -3.516 6.545 9.045 1.00 91.31 90 CYS A N 1
ATOM 668 C CA . CYS A 1 90 ? -3.229 5.784 10.258 1.00 91.31 90 CYS A CA 1
ATOM 669 C C . CYS A 1 90 ? -3.319 6.663 11.515 1.00 91.31 90 CYS A C 1
ATOM 671 O O . CYS A 1 90 ? -3.893 6.246 12.526 1.00 91.31 90 CYS A O 1
ATOM 673 N N . ASP A 1 91 ? -2.774 7.880 11.450 1.00 91.25 91 ASP A N 1
ATOM 674 C CA . ASP A 1 91 ? -2.803 8.835 12.557 1.00 91.25 91 ASP A CA 1
ATOM 675 C C . ASP A 1 91 ? -4.222 9.367 12.827 1.00 91.25 91 ASP A C 1
ATOM 677 O O . ASP A 1 91 ? -4.601 9.518 13.989 1.00 91.25 91 ASP A O 1
ATOM 681 N N . GLU A 1 92 ? -5.038 9.568 11.791 1.00 87.75 92 GLU A N 1
ATOM 682 C CA . GLU A 1 92 ? -6.450 9.949 11.894 1.00 87.75 92 GLU A CA 1
ATOM 683 C C . GLU A 1 92 ? -7.291 8.869 12.573 1.00 87.75 92 GLU A C 1
ATOM 685 O O . GLU A 1 92 ? -8.016 9.164 13.527 1.00 87.75 92 GLU A O 1
ATOM 690 N N . ILE A 1 93 ? -7.182 7.611 12.126 1.00 85.12 93 ILE A N 1
ATOM 691 C CA . ILE A 1 93 ? -7.911 6.485 12.734 1.00 85.12 93 ILE A CA 1
ATOM 692 C C . ILE A 1 93 ? -7.516 6.357 14.205 1.00 85.12 93 ILE A C 1
ATOM 694 O O . ILE A 1 93 ? -8.372 6.211 15.081 1.00 85.12 93 ILE A O 1
ATOM 698 N N . LYS A 1 94 ? -6.217 6.471 14.497 1.00 85.19 94 LYS A N 1
ATOM 699 C CA . LYS A 1 94 ? -5.712 6.448 15.868 1.00 85.19 94 LYS A CA 1
ATOM 700 C C . LYS A 1 94 ? -6.260 7.614 16.693 1.00 85.19 94 LYS A C 1
ATOM 702 O O . LYS A 1 94 ? -6.671 7.406 17.833 1.00 85.19 94 LYS A O 1
ATOM 707 N N . ALA A 1 95 ? -6.259 8.831 16.157 1.00 83.69 95 ALA A N 1
ATOM 708 C CA . ALA A 1 95 ? -6.785 9.998 16.855 1.00 83.69 95 ALA A CA 1
ATOM 709 C C . ALA A 1 95 ? -8.268 9.801 17.188 1.00 83.69 95 ALA A C 1
ATOM 711 O O . ALA A 1 95 ? -8.633 9.918 18.357 1.00 83.69 95 ALA A O 1
ATOM 712 N N . LYS A 1 96 ? -9.080 9.380 16.206 1.00 77.94 96 LYS A N 1
ATOM 713 C CA . LYS A 1 96 ? -10.508 9.068 16.389 1.00 77.94 96 LYS A CA 1
ATOM 714 C C . LYS A 1 96 ? -10.745 7.957 17.418 1.00 77.94 96 LYS A C 1
ATOM 716 O O . LYS A 1 96 ? -11.714 8.019 18.169 1.00 77.94 96 LYS A O 1
ATOM 721 N N . ALA A 1 97 ? -9.845 6.978 17.516 1.00 71.06 97 ALA A N 1
ATOM 722 C CA . ALA A 1 97 ? -9.906 5.958 18.560 1.00 71.06 97 ALA A CA 1
ATOM 723 C C . ALA A 1 97 ? -9.673 6.538 19.974 1.00 71.06 97 ALA A C 1
ATOM 725 O O . ALA A 1 97 ? -10.279 6.079 20.941 1.00 71.06 97 ALA A O 1
ATOM 726 N N . ILE A 1 98 ? -8.818 7.557 20.120 1.00 66.69 98 ILE A N 1
ATOM 727 C CA . ILE A 1 98 ? -8.326 8.032 21.426 1.00 66.69 98 ILE A CA 1
ATOM 728 C C . ILE A 1 98 ? -9.098 9.255 21.958 1.00 66.69 98 ILE A C 1
ATOM 730 O O . ILE A 1 98 ? -9.299 9.358 23.168 1.00 66.69 98 ILE A O 1
ATOM 734 N N . THR A 1 99 ? -9.566 10.178 21.116 1.00 55.56 99 THR A N 1
ATOM 735 C CA . THR A 1 99 ? -10.246 11.408 21.570 1.00 55.56 99 THR A CA 1
ATOM 736 C C . THR A 1 99 ? -11.646 11.119 22.108 1.00 55.56 99 THR A C 1
ATOM 738 O O . THR A 1 99 ? -12.443 10.539 21.379 1.00 55.56 99 THR A O 1
ATOM 741 N N . ASP A 1 100 ? -11.926 11.496 23.370 1.00 50.16 100 ASP A N 1
ATOM 742 C CA . ASP A 1 100 ? -13.232 11.569 24.087 1.00 50.16 100 ASP A CA 1
ATOM 743 C C . ASP A 1 100 ? -13.380 10.639 25.330 1.00 50.16 100 ASP A C 1
ATOM 745 O O . ASP A 1 100 ? -12.610 9.700 25.526 1.00 50.16 100 ASP A O 1
ATOM 749 N N . THR A 1 101 ? -14.364 10.914 26.185 1.00 55.84 101 THR A N 1
ATOM 750 C CA . THR A 1 101 ? -14.654 10.280 27.489 1.00 55.84 101 THR A CA 1
ATOM 751 C C . THR A 1 101 ? -15.202 8.849 27.415 1.00 55.84 101 THR A C 1
ATOM 753 O O . THR A 1 101 ? -15.186 8.135 28.418 1.00 55.84 101 THR A O 1
ATOM 756 N N . MET A 1 102 ? -15.654 8.398 26.239 1.00 59.97 102 MET A N 1
ATOM 757 C CA . MET A 1 102 ? -16.055 7.007 26.007 1.00 59.97 102 MET A CA 1
ATOM 758 C C . MET A 1 102 ? -14.862 6.044 26.100 1.00 59.97 102 MET A C 1
ATOM 760 O O . MET A 1 102 ? -13.757 6.332 25.631 1.00 59.97 102 MET A O 1
ATOM 764 N N . THR A 1 103 ? -15.113 4.847 26.628 1.00 64.81 103 THR A N 1
ATOM 765 C CA . THR A 1 103 ? -14.186 3.715 26.571 1.00 64.81 103 THR A CA 1
ATOM 766 C C . THR A 1 103 ? -13.789 3.449 25.122 1.00 64.81 103 THR A C 1
ATOM 768 O O . THR A 1 103 ? -14.645 3.236 24.269 1.00 64.81 103 THR A O 1
ATOM 771 N N . VAL A 1 104 ? -12.483 3.440 24.830 1.00 61.75 104 VAL A N 1
ATOM 772 C CA . VAL A 1 104 ? -11.964 3.305 23.454 1.00 61.75 104 VAL A CA 1
ATOM 773 C C . VAL A 1 104 ? -12.518 2.070 22.730 1.00 61.75 104 VAL A C 1
ATOM 775 O O . VAL A 1 104 ? -12.747 2.117 21.527 1.00 61.75 104 VAL A O 1
ATOM 778 N N . ARG A 1 105 ? -12.833 0.995 23.468 1.00 63.38 105 ARG A N 1
ATOM 779 C CA . ARG A 1 105 ? -13.543 -0.179 22.939 1.00 63.38 105 ARG A CA 1
ATOM 780 C C . ARG A 1 105 ? -14.863 0.198 22.260 1.00 63.38 105 ARG A C 1
ATOM 782 O O . ARG A 1 105 ? -15.113 -0.247 21.147 1.00 63.38 105 ARG A O 1
ATOM 789 N N . ASP A 1 106 ? -15.709 0.971 22.933 1.00 66.62 106 ASP A N 1
ATOM 790 C CA . ASP A 1 106 ? -17.040 1.304 22.425 1.00 66.62 106 ASP A CA 1
ATOM 791 C C . ASP A 1 106 ? -16.950 2.276 21.251 1.00 66.62 106 ASP A C 1
ATOM 793 O O . ASP A 1 106 ? -17.760 2.183 20.336 1.00 66.62 106 ASP A O 1
ATOM 797 N N . LYS A 1 107 ? -15.908 3.117 21.208 1.00 69.25 107 LYS A N 1
ATOM 798 C CA . LYS A 1 107 ? -15.615 3.974 20.051 1.00 69.25 107 LYS A CA 1
ATOM 799 C C . LYS A 1 107 ? -15.107 3.204 18.858 1.00 69.25 107 LYS A C 1
ATOM 801 O O . LYS A 1 107 ? -15.562 3.460 17.760 1.00 69.25 107 LYS A O 1
ATOM 806 N N . LEU A 1 108 ? -14.182 2.268 19.048 1.00 64.56 108 LEU A N 1
ATOM 807 C CA . LEU A 1 108 ? -13.741 1.417 17.952 1.00 64.56 108 LEU A CA 1
ATOM 808 C C . LEU A 1 108 ? -14.924 0.611 17.432 1.00 64.56 108 LEU A C 1
ATOM 810 O O . LEU A 1 108 ? -15.190 0.624 16.246 1.00 64.56 108 LEU A O 1
ATOM 814 N N . LYS A 1 109 ? -15.722 0.015 18.316 1.00 66.00 109 LYS A N 1
ATOM 815 C CA . LYS A 1 109 ? -16.937 -0.690 17.907 1.00 66.00 109 LYS A CA 1
ATOM 816 C C . LYS A 1 109 ? -17.955 0.222 17.213 1.00 66.00 109 LYS A C 1
ATOM 818 O O . LYS A 1 109 ? -18.670 -0.237 16.331 1.00 66.00 109 LYS A O 1
ATOM 823 N N . TYR A 1 110 ? -18.038 1.489 17.613 1.00 68.88 110 TYR A N 1
ATOM 824 C CA . TYR A 1 110 ? -18.871 2.494 16.958 1.00 68.88 110 TYR A CA 1
ATOM 825 C C . TYR A 1 110 ? -18.329 2.849 15.571 1.00 68.88 110 TYR A C 1
ATOM 827 O O . TYR A 1 110 ? -19.064 2.719 14.601 1.00 68.88 110 TYR A O 1
ATOM 835 N N . LEU A 1 111 ? -17.037 3.171 15.465 1.00 66.56 111 LEU A N 1
ATOM 836 C CA . LEU A 1 111 ? -16.342 3.426 14.204 1.00 66.56 111 LEU A CA 1
ATOM 837 C C . LEU A 1 111 ? -16.529 2.242 13.252 1.00 66.56 111 LEU A C 1
ATOM 839 O O . LEU A 1 111 ? -16.908 2.442 12.113 1.00 66.56 111 LEU A O 1
ATOM 843 N N . PHE A 1 112 ? -16.371 1.007 13.730 1.00 64.50 112 PHE A N 1
ATOM 844 C CA . PHE A 1 112 ? -16.532 -0.216 12.936 1.00 64.50 112 PHE A CA 1
ATOM 845 C C . PHE A 1 112 ? -17.965 -0.472 12.455 1.00 64.50 112 PHE A C 1
ATOM 847 O O . PHE A 1 112 ? -18.161 -1.193 11.480 1.00 64.50 112 PHE A O 1
ATOM 854 N N . LYS A 1 113 ? -18.964 0.113 13.121 1.00 64.25 113 LYS A N 1
ATOM 855 C CA . LYS A 1 113 ? -20.365 0.098 12.679 1.00 64.25 113 LYS A CA 1
ATOM 856 C C . LYS A 1 113 ? -20.712 1.269 11.765 1.00 64.25 113 LYS A C 1
ATOM 858 O O . LYS A 1 113 ? -21.795 1.279 11.187 1.00 64.25 113 LYS A O 1
ATOM 863 N N . GLU A 1 114 ? -19.832 2.254 11.673 1.00 65.19 114 GLU A N 1
ATOM 864 C CA . GLU A 1 114 ? -20.013 3.455 10.880 1.00 65.19 114 GLU A CA 1
ATOM 865 C C . GLU A 1 114 ? -19.557 3.200 9.439 1.00 65.19 114 GLU A C 1
ATOM 867 O O . GLU A 1 114 ? -18.564 2.516 9.178 1.00 65.19 114 GLU A O 1
ATOM 872 N N . GLU A 1 115 ? -20.267 3.786 8.481 1.00 62.03 115 GLU A N 1
ATOM 873 C CA . GLU A 1 115 ? -19.930 3.723 7.054 1.00 62.03 115 GLU A CA 1
ATOM 874 C C . GLU A 1 115 ? -18.485 4.198 6.778 1.00 62.03 115 GLU A C 1
ATOM 876 O O . GLU A 1 115 ? -17.782 3.651 5.921 1.00 62.03 115 GLU A O 1
ATOM 881 N N . ALA A 1 116 ? -17.987 5.122 7.609 1.00 65.00 116 ALA A N 1
ATOM 882 C CA . ALA A 1 116 ? -16.614 5.618 7.607 1.00 65.00 116 ALA A CA 1
ATOM 883 C C . ALA A 1 116 ? -15.551 4.511 7.753 1.00 65.00 116 ALA A C 1
ATOM 885 O O . ALA A 1 116 ? -14.453 4.630 7.203 1.00 65.00 116 ALA A O 1
ATOM 886 N N . PHE A 1 117 ? -15.850 3.407 8.443 1.00 72.56 117 PHE A N 1
ATOM 887 C CA . PHE A 1 117 ? -14.895 2.310 8.593 1.00 72.56 117 PHE A CA 1
ATOM 888 C C . PHE A 1 117 ? -14.728 1.465 7.335 1.00 72.56 117 PHE A C 1
ATOM 890 O O . PHE A 1 117 ? -13.608 1.053 7.017 1.00 72.56 117 PHE A O 1
ATOM 897 N N . SER A 1 118 ? -15.793 1.299 6.552 1.00 71.19 118 SER A N 1
ATOM 898 C CA . SER A 1 118 ? -15.675 0.706 5.218 1.00 71.19 118 SER A CA 1
ATOM 899 C C . SER A 1 118 ? -14.774 1.568 4.328 1.00 71.19 118 SER A C 1
ATOM 901 O O . SER A 1 118 ? -13.879 1.041 3.669 1.00 71.19 118 SER A O 1
ATOM 903 N N . ALA A 1 119 ? -14.904 2.899 4.399 1.00 75.31 119 ALA A N 1
ATOM 904 C CA . ALA A 1 119 ? -14.010 3.823 3.698 1.00 75.31 119 ALA A CA 1
ATOM 905 C C . ALA A 1 119 ? -12.543 3.713 4.163 1.00 75.31 119 ALA A C 1
ATOM 907 O O . ALA A 1 119 ? -11.628 3.807 3.340 1.00 75.31 119 ALA A O 1
ATOM 908 N N . TYR A 1 120 ? -12.288 3.469 5.454 1.00 81.69 120 TYR A N 1
ATOM 909 C CA . TYR A 1 120 ? -10.937 3.192 5.960 1.00 81.69 120 TYR A CA 1
ATOM 910 C C . TYR A 1 120 ? -10.367 1.878 5.415 1.00 81.69 120 TYR A C 1
ATOM 912 O O . TYR A 1 120 ? -9.241 1.868 4.912 1.00 81.69 120 TYR A O 1
ATOM 920 N N . LYS A 1 121 ? -11.146 0.788 5.447 1.00 80.62 121 LYS A N 1
ATOM 921 C CA . LYS A 1 121 ? -10.747 -0.506 4.869 1.00 80.62 121 LYS A CA 1
ATOM 922 C C . LYS A 1 121 ? -10.450 -0.390 3.369 1.00 80.62 121 LYS A C 1
ATOM 924 O O . LYS A 1 121 ? -9.437 -0.919 2.912 1.00 80.62 121 LYS A O 1
ATOM 929 N N . TYR A 1 122 ? -11.275 0.337 2.611 1.00 79.81 122 TYR A N 1
ATOM 930 C CA . TYR A 1 122 ? -11.050 0.549 1.178 1.00 79.81 122 TYR A CA 1
ATOM 931 C C . TYR A 1 122 ? -9.729 1.257 0.895 1.00 79.81 122 TYR A C 1
ATOM 933 O O . TYR A 1 122 ? -8.939 0.763 0.089 1.00 79.81 122 TYR A O 1
ATOM 941 N N . ARG A 1 123 ? -9.457 2.361 1.599 1.00 85.62 123 ARG A N 1
ATOM 942 C CA . ARG A 1 123 ? -8.204 3.106 1.449 1.00 85.62 123 ARG A CA 1
ATOM 943 C C . ARG A 1 123 ? -6.985 2.271 1.833 1.00 85.62 123 ARG A C 1
ATOM 945 O O . ARG A 1 123 ? -6.037 2.203 1.057 1.00 85.62 123 ARG A O 1
ATOM 952 N N . LEU A 1 124 ? -7.022 1.577 2.975 1.00 87.12 124 LEU A N 1
ATOM 953 C CA . LEU A 1 124 ? -5.922 0.704 3.413 1.00 87.12 124 LEU A CA 1
ATOM 954 C C . LEU A 1 124 ? -5.616 -0.396 2.393 1.00 87.12 124 LEU A C 1
ATOM 956 O O . LEU A 1 124 ? -4.450 -0.626 2.074 1.00 87.12 124 LEU A O 1
ATOM 960 N N . ASN A 1 125 ? -6.645 -1.028 1.828 1.00 84.69 125 ASN A N 1
ATOM 961 C CA . ASN A 1 125 ? -6.456 -2.053 0.807 1.00 84.69 125 ASN A CA 1
ATOM 962 C C . ASN A 1 125 ? -5.828 -1.476 -0.477 1.00 84.69 125 ASN A C 1
ATOM 964 O O . ASN A 1 125 ? -4.918 -2.080 -1.047 1.00 84.69 125 ASN A O 1
ATOM 968 N N . SER A 1 126 ? -6.250 -0.284 -0.905 1.00 83.19 126 SER A N 1
ATOM 969 C CA . SER A 1 126 ? -5.667 0.406 -2.065 1.00 83.19 126 SER A CA 1
ATOM 970 C C . SER A 1 126 ? -4.215 0.813 -1.830 1.00 83.19 126 SER A C 1
ATOM 972 O O . SER A 1 126 ? -3.371 0.614 -2.710 1.00 83.19 126 SER A O 1
ATOM 974 N N . TYR A 1 127 ? -3.879 1.263 -0.620 1.00 90.88 127 TYR A N 1
ATOM 975 C CA . TYR A 1 127 ? -2.491 1.485 -0.223 1.00 90.88 127 TYR A CA 1
ATOM 976 C C . TYR A 1 127 ? -1.679 0.193 -0.242 1.00 90.88 127 TYR A C 1
ATOM 978 O O . TYR A 1 127 ? -0.613 0.165 -0.853 1.00 90.88 127 TYR A O 1
ATOM 986 N N . LYS A 1 128 ? -2.189 -0.899 0.340 1.00 89.50 128 LYS A N 1
ATOM 987 C CA . LYS A 1 128 ? -1.525 -2.212 0.342 1.00 89.50 128 LYS A CA 1
ATOM 988 C C . LYS A 1 128 ? -1.200 -2.691 -1.075 1.00 89.50 128 LYS A C 1
ATOM 990 O O . LYS A 1 128 ? -0.068 -3.092 -1.347 1.00 89.50 128 LYS A O 1
ATOM 995 N N . LEU A 1 129 ? -2.173 -2.624 -1.986 1.00 82.56 129 LEU A N 1
ATOM 996 C CA . LEU A 1 129 ? -1.982 -2.981 -3.395 1.00 82.56 129 LEU A CA 1
ATOM 997 C C . LEU A 1 129 ? -0.904 -2.110 -4.052 1.00 82.56 129 LEU A C 1
ATOM 999 O O . LEU A 1 129 ? 0.000 -2.632 -4.702 1.00 82.56 129 LEU A O 1
ATOM 1003 N N . THR A 1 130 ? -0.951 -0.800 -3.812 1.00 88.62 130 THR A N 1
ATOM 1004 C CA . THR A 1 130 ? 0.016 0.156 -4.365 1.00 88.62 130 THR A CA 1
ATOM 1005 C C . THR A 1 130 ? 1.437 -0.087 -3.846 1.00 88.62 130 THR A C 1
ATOM 1007 O O . THR A 1 130 ? 2.390 -0.083 -4.626 1.00 88.62 130 THR A O 1
ATOM 1010 N N . ILE A 1 131 ? 1.600 -0.372 -2.550 1.00 89.31 131 ILE A N 1
ATOM 1011 C CA . ILE A 1 131 ? 2.902 -0.708 -1.951 1.00 89.31 131 ILE A CA 1
ATOM 1012 C C . ILE A 1 131 ? 3.462 -1.990 -2.580 1.00 89.31 131 ILE A C 1
ATOM 1014 O O . ILE A 1 131 ? 4.638 -2.028 -2.938 1.00 89.31 131 ILE A O 1
ATOM 1018 N N . ASN A 1 132 ? 2.632 -3.023 -2.763 1.00 85.19 132 ASN A N 1
ATOM 1019 C CA . ASN A 1 132 ? 3.053 -4.282 -3.388 1.00 85.19 132 ASN A CA 1
ATOM 1020 C C . ASN A 1 132 ? 3.517 -4.099 -4.840 1.00 85.19 132 ASN A C 1
ATOM 1022 O O . ASN A 1 132 ? 4.471 -4.752 -5.266 1.00 85.19 132 ASN A O 1
ATOM 1026 N N . ILE A 1 133 ? 2.893 -3.189 -5.591 1.00 84.12 133 ILE A N 1
ATOM 1027 C CA . ILE A 1 133 ? 3.335 -2.831 -6.945 1.00 84.12 133 ILE A CA 1
ATOM 1028 C C . ILE A 1 133 ? 4.722 -2.192 -6.910 1.00 84.12 133 ILE A C 1
ATOM 1030 O O . ILE A 1 133 ? 5.631 -2.634 -7.615 1.00 84.12 133 ILE A O 1
ATOM 1034 N N . VAL A 1 134 ? 4.911 -1.174 -6.067 1.00 88.44 134 VAL A N 1
ATOM 1035 C CA . VAL A 1 134 ? 6.203 -0.481 -5.962 1.00 88.44 134 VAL A CA 1
ATOM 1036 C C . VAL A 1 134 ? 7.292 -1.436 -5.476 1.00 88.44 134 VAL A C 1
ATOM 1038 O O . VAL A 1 134 ? 8.394 -1.436 -6.023 1.00 88.44 134 VAL A O 1
ATOM 1041 N N . MET A 1 135 ? 6.977 -2.310 -4.518 1.00 85.50 135 MET A N 1
ATOM 1042 C CA . MET A 1 135 ? 7.868 -3.384 -4.088 1.00 85.50 135 MET A CA 1
ATOM 1043 C C . MET A 1 135 ? 8.283 -4.274 -5.257 1.00 85.50 135 MET A C 1
ATOM 1045 O O . MET A 1 135 ? 9.477 -4.469 -5.476 1.00 85.50 135 MET A O 1
ATOM 1049 N N . GLY A 1 136 ? 7.318 -4.810 -6.009 1.00 81.50 136 GLY A N 1
ATOM 1050 C CA . GLY A 1 136 ? 7.603 -5.706 -7.126 1.00 81.50 136 GLY A CA 1
ATOM 1051 C C . GLY A 1 136 ? 8.484 -5.038 -8.181 1.00 81.50 136 GLY A C 1
ATOM 1052 O O . GLY A 1 136 ? 9.411 -5.666 -8.687 1.00 81.50 136 GLY A O 1
ATOM 1053 N N . LEU A 1 137 ? 8.282 -3.743 -8.438 1.00 83.19 137 LEU A N 1
ATOM 1054 C CA . LEU A 1 137 ? 9.122 -2.966 -9.347 1.00 83.19 137 LEU A CA 1
ATOM 1055 C C . LEU A 1 137 ? 10.560 -2.801 -8.823 1.00 83.19 137 LEU A C 1
ATOM 1057 O O . LEU A 1 137 ? 11.519 -2.996 -9.571 1.00 83.19 137 LEU A O 1
ATOM 1061 N N . VAL A 1 138 ? 10.727 -2.484 -7.536 1.00 83.19 138 VAL A N 1
ATOM 1062 C CA . VAL A 1 138 ? 12.054 -2.376 -6.902 1.00 83.19 138 VAL A CA 1
ATOM 1063 C C . VAL A 1 138 ? 12.777 -3.728 -6.910 1.00 83.19 138 VAL A C 1
ATOM 1065 O O . VAL A 1 138 ? 13.971 -3.786 -7.209 1.00 83.19 138 VAL A O 1
ATOM 1068 N N . VAL A 1 139 ? 12.069 -4.824 -6.623 1.00 81.94 139 VAL A N 1
ATOM 1069 C CA . VAL A 1 139 ? 12.622 -6.187 -6.660 1.00 81.94 139 VAL A CA 1
ATOM 1070 C C . VAL A 1 139 ? 13.011 -6.581 -8.082 1.00 81.94 139 VAL A C 1
ATOM 1072 O O . VAL A 1 139 ? 14.098 -7.122 -8.279 1.00 81.94 139 VAL A O 1
ATOM 1075 N N . LEU A 1 140 ? 12.181 -6.265 -9.078 1.00 75.44 140 LEU A N 1
ATOM 1076 C CA . LEU A 1 140 ? 12.437 -6.580 -10.483 1.00 75.44 140 LEU A CA 1
ATOM 1077 C C . LEU A 1 140 ? 13.751 -5.979 -10.993 1.00 75.44 140 LEU A C 1
ATOM 1079 O O . LEU A 1 140 ? 14.515 -6.626 -11.711 1.00 75.44 140 LEU A O 1
ATOM 1083 N N . ILE A 1 141 ? 14.038 -4.747 -10.579 1.00 72.50 141 ILE A N 1
ATOM 1084 C CA . ILE A 1 141 ? 15.274 -4.047 -10.944 1.00 72.50 141 ILE A CA 1
ATOM 1085 C C . ILE A 1 141 ? 16.502 -4.730 -10.333 1.00 72.50 141 ILE A C 1
ATOM 1087 O O . ILE A 1 141 ? 17.575 -4.722 -10.935 1.00 72.50 141 ILE A O 1
ATOM 1091 N N . LYS A 1 142 ? 16.349 -5.380 -9.176 1.00 71.38 142 LYS A N 1
ATOM 1092 C CA . LYS A 1 142 ? 17.420 -6.155 -8.537 1.00 71.38 142 LYS A CA 1
ATOM 1093 C C . LYS A 1 142 ? 17.561 -7.570 -9.093 1.00 71.38 142 LYS A C 1
ATOM 1095 O O . LYS A 1 142 ? 18.666 -8.104 -9.088 1.00 71.38 142 LYS A O 1
ATOM 1100 N N . SER A 1 143 ? 16.474 -8.184 -9.559 1.00 66.81 143 SER A N 1
ATOM 1101 C CA . SER A 1 143 ? 16.438 -9.598 -9.955 1.00 66.81 143 SER A CA 1
ATOM 1102 C C . SER A 1 143 ? 16.854 -9.871 -11.407 1.00 66.81 143 SER A C 1
ATOM 1104 O O . SER A 1 143 ? 16.761 -11.009 -11.858 1.00 66.81 143 SER A O 1
ATOM 1106 N N . ASN A 1 144 ? 17.338 -8.861 -12.143 1.00 65.56 144 ASN A N 1
ATOM 1107 C CA . ASN A 1 144 ? 17.761 -8.974 -13.546 1.00 65.56 144 ASN A CA 1
ATOM 1108 C C . ASN A 1 144 ? 16.691 -9.615 -14.458 1.00 65.56 144 ASN A C 1
ATOM 1110 O O . ASN A 1 144 ? 17.003 -10.463 -15.295 1.00 65.56 144 ASN A O 1
ATOM 1114 N N . ASN A 1 145 ? 15.429 -9.191 -14.311 1.00 63.53 145 ASN A N 1
ATOM 1115 C CA . ASN A 1 145 ? 14.281 -9.681 -15.086 1.00 63.53 145 ASN A CA 1
ATOM 1116 C C . ASN A 1 145 ? 13.923 -11.163 -14.860 1.00 63.53 145 ASN A C 1
ATOM 1118 O O . ASN A 1 145 ? 13.631 -11.881 -15.821 1.00 63.53 145 ASN A O 1
ATOM 1122 N N . ASP A 1 146 ? 13.887 -11.617 -13.603 1.00 68.62 146 ASP A N 1
ATOM 1123 C CA . ASP A 1 146 ? 13.245 -12.894 -13.269 1.00 68.62 146 ASP A CA 1
ATOM 1124 C C . ASP A 1 146 ? 11.788 -12.892 -13.763 1.00 68.62 146 ASP A C 1
ATOM 1126 O O . ASP A 1 146 ? 10.977 -12.038 -13.392 1.00 68.62 146 ASP A O 1
ATOM 1130 N N . ARG A 1 147 ? 11.458 -13.866 -14.616 1.00 67.69 147 ARG A N 1
ATOM 1131 C CA . ARG A 1 147 ? 10.143 -14.007 -15.239 1.00 67.69 147 ARG A CA 1
ATOM 1132 C C . ARG A 1 147 ? 9.016 -14.092 -14.210 1.00 67.69 147 ARG A C 1
ATOM 1134 O O . ARG A 1 147 ? 7.971 -13.492 -14.438 1.00 67.69 147 ARG A O 1
ATOM 1141 N N . LYS A 1 148 ? 9.225 -14.786 -13.089 1.00 70.94 148 LYS A N 1
ATOM 1142 C CA . LYS A 1 148 ? 8.192 -14.928 -12.055 1.00 70.94 148 LYS A CA 1
ATOM 1143 C C . LYS A 1 148 ? 7.899 -13.589 -11.377 1.00 70.94 148 LYS A C 1
ATOM 1145 O O . LYS A 1 148 ? 6.745 -13.242 -11.175 1.00 70.94 148 LYS A O 1
ATOM 1150 N N . VAL A 1 149 ? 8.941 -12.801 -11.106 1.00 68.75 149 VAL A N 1
ATOM 1151 C CA . VAL A 1 149 ? 8.806 -11.453 -10.525 1.00 68.75 149 VAL A CA 1
ATOM 1152 C C . VAL A 1 149 ? 8.070 -10.512 -11.482 1.00 68.75 149 VAL A C 1
ATOM 1154 O O . VAL A 1 149 ? 7.275 -9.688 -11.038 1.00 68.75 149 VAL A O 1
ATOM 1157 N N . ILE A 1 150 ? 8.303 -10.648 -12.792 1.00 67.19 150 ILE A N 1
ATOM 1158 C CA . ILE A 1 150 ? 7.561 -9.896 -13.815 1.00 67.19 150 ILE A CA 1
ATOM 1159 C C . ILE A 1 150 ? 6.080 -10.287 -13.801 1.00 67.19 150 ILE A C 1
ATOM 1161 O O . ILE A 1 150 ? 5.233 -9.400 -13.738 1.00 67.19 150 ILE A O 1
ATOM 1165 N N . GLU A 1 151 ? 5.767 -11.584 -13.838 1.00 69.12 151 GLU A N 1
ATOM 1166 C CA . GLU A 1 151 ? 4.384 -12.085 -13.838 1.00 69.12 151 GLU A CA 1
ATOM 1167 C C . GLU A 1 151 ? 3.631 -11.654 -12.561 1.00 69.12 151 GLU A C 1
ATOM 1169 O O . GLU A 1 151 ? 2.521 -11.126 -12.647 1.00 69.12 151 GLU A O 1
ATOM 1174 N N . ASP A 1 152 ? 4.260 -11.769 -11.386 1.00 70.75 152 ASP A N 1
ATOM 1175 C CA . ASP A 1 152 ? 3.680 -11.343 -10.105 1.00 70.75 152 ASP A CA 1
ATOM 1176 C C . ASP A 1 152 ? 3.441 -9.820 -10.056 1.00 70.75 152 ASP A C 1
ATOM 1178 O O . ASP A 1 152 ? 2.363 -9.368 -9.659 1.00 70.75 152 ASP A O 1
ATOM 1182 N N . LEU A 1 153 ? 4.409 -9.008 -10.504 1.00 73.38 153 LEU A N 1
ATOM 1183 C CA . LEU A 1 153 ? 4.259 -7.549 -10.578 1.00 73.38 153 LEU A CA 1
ATOM 1184 C C . LEU A 1 153 ? 3.104 -7.153 -11.506 1.00 73.38 153 LEU A C 1
ATOM 1186 O O . LEU A 1 153 ? 2.308 -6.278 -11.168 1.00 73.38 153 LEU A O 1
ATOM 1190 N N . GLN A 1 154 ? 2.986 -7.806 -12.658 1.00 69.38 154 GLN A N 1
ATOM 1191 C CA . GLN A 1 154 ? 1.925 -7.524 -13.620 1.00 69.38 154 GLN A CA 1
ATOM 1192 C C . GLN A 1 154 ? 0.541 -7.884 -13.086 1.00 69.38 154 GLN A C 1
ATOM 1194 O O . GLN A 1 154 ? -0.385 -7.083 -13.222 1.00 69.38 154 GLN A O 1
ATOM 1199 N N . ASN A 1 155 ? 0.404 -9.044 -12.441 1.00 69.56 155 ASN A N 1
ATOM 1200 C CA . ASN A 1 155 ? -0.846 -9.451 -11.799 1.00 69.56 155 ASN A CA 1
ATOM 1201 C C . ASN A 1 155 ? -1.258 -8.458 -10.704 1.00 69.56 155 ASN A C 1
ATOM 1203 O O . ASN A 1 155 ? -2.433 -8.094 -10.608 1.00 69.56 155 ASN A O 1
ATOM 1207 N N . ASN A 1 156 ? -0.292 -7.966 -9.923 1.00 70.50 156 ASN A N 1
ATOM 1208 C CA . ASN A 1 156 ? -0.535 -6.955 -8.897 1.00 70.50 156 ASN A CA 1
ATOM 1209 C C . ASN A 1 156 ? -0.983 -5.616 -9.499 1.00 70.50 156 ASN A C 1
ATOM 1211 O O . ASN A 1 156 ? -1.959 -5.044 -9.014 1.00 70.50 156 ASN A O 1
ATOM 1215 N N . ILE A 1 157 ? -0.332 -5.148 -10.573 1.00 68.94 157 ILE A N 1
ATOM 1216 C CA . ILE A 1 157 ? -0.724 -3.922 -11.290 1.00 68.94 157 ILE A CA 1
ATOM 1217 C C . ILE A 1 157 ? -2.152 -4.049 -11.822 1.00 68.94 157 ILE A C 1
ATOM 1219 O O . ILE A 1 157 ? -2.989 -3.200 -11.528 1.00 68.94 157 ILE A O 1
ATOM 1223 N N . ALA A 1 158 ? -2.458 -5.126 -12.546 1.00 64.38 158 ALA A N 1
ATOM 1224 C CA . ALA A 1 158 ? -3.790 -5.362 -13.100 1.00 64.38 158 ALA A CA 1
ATOM 1225 C C . ALA A 1 158 ? -4.877 -5.412 -12.018 1.00 64.38 158 ALA A C 1
ATOM 1227 O O . ALA A 1 158 ? -5.924 -4.774 -12.143 1.00 64.38 158 ALA A O 1
ATOM 1228 N N . THR A 1 159 ? -4.605 -6.135 -10.930 1.00 68.94 159 THR A N 1
ATOM 1229 C CA . THR A 1 159 ? -5.518 -6.246 -9.789 1.00 68.94 159 THR A CA 1
ATOM 1230 C C . THR A 1 159 ? -5.760 -4.887 -9.136 1.00 68.94 159 THR A C 1
ATOM 1232 O O . THR A 1 159 ? -6.900 -4.570 -8.799 1.00 68.94 159 THR A O 1
ATOM 1235 N N . ALA A 1 160 ? -4.715 -4.074 -8.957 1.00 69.44 160 ALA A N 1
ATOM 1236 C CA . ALA A 1 160 ? -4.851 -2.749 -8.364 1.00 69.44 160 ALA A CA 1
ATOM 1237 C C . ALA A 1 160 ? -5.618 -1.792 -9.272 1.00 69.44 160 ALA A C 1
ATOM 1239 O O . ALA A 1 160 ? -6.558 -1.162 -8.799 1.00 69.44 160 ALA A O 1
ATOM 1240 N N . LEU A 1 161 ? -5.282 -1.732 -10.566 1.00 68.75 161 LEU A N 1
ATOM 1241 C CA . LEU A 1 161 ? -6.005 -0.909 -11.537 1.00 68.75 161 LEU A CA 1
ATOM 1242 C C . LEU A 1 161 ? -7.495 -1.252 -11.520 1.00 68.75 161 LEU A C 1
ATOM 1244 O O . LEU A 1 161 ? -8.320 -0.359 -11.354 1.00 68.75 161 LEU A O 1
ATOM 1248 N N . GLY A 1 162 ? -7.841 -2.540 -11.604 1.00 62.78 162 GLY A N 1
ATOM 1249 C CA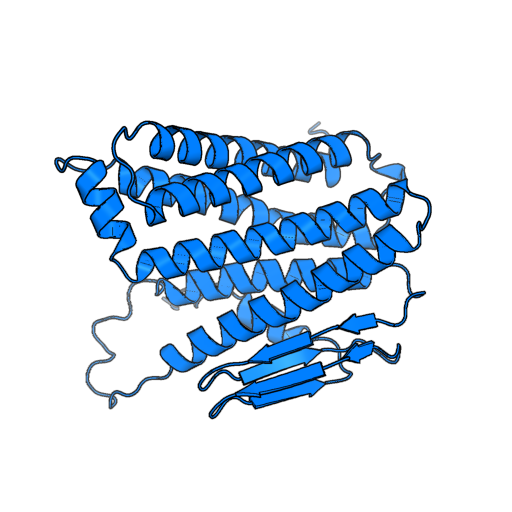 . GLY A 1 162 ? -9.231 -2.984 -11.584 1.00 62.78 162 GLY A CA 1
ATOM 1250 C C . GLY A 1 162 ? -9.958 -2.654 -10.276 1.00 62.78 162 GLY A C 1
ATOM 1251 O O . GLY A 1 162 ? -11.076 -2.141 -10.308 1.00 62.78 162 GLY A O 1
ATOM 1252 N N . LYS A 1 163 ? -9.338 -2.916 -9.120 1.00 70.44 163 LYS A N 1
ATOM 1253 C CA . LYS A 1 163 ? -9.967 -2.655 -7.814 1.00 70.44 163 LYS A CA 1
ATOM 1254 C C . LYS A 1 163 ? -10.122 -1.162 -7.530 1.00 70.44 163 LYS A C 1
ATOM 1256 O O . LYS A 1 163 ? -11.188 -0.747 -7.091 1.00 70.44 163 LYS A O 1
ATOM 1261 N N . ILE A 1 164 ? -9.088 -0.364 -7.789 1.00 73.38 164 ILE A N 1
ATOM 1262 C CA . ILE A 1 164 ? -9.086 1.075 -7.502 1.00 73.38 164 ILE A CA 1
ATOM 1263 C C . ILE A 1 164 ? -10.075 1.805 -8.419 1.00 73.38 164 ILE A C 1
ATOM 1265 O O . ILE A 1 164 ? -10.842 2.634 -7.938 1.00 73.38 164 ILE A O 1
ATOM 1269 N N . THR A 1 165 ? -10.111 1.477 -9.717 1.00 68.81 165 THR A N 1
ATOM 1270 C CA . THR A 1 165 ? -11.087 2.075 -10.652 1.00 68.81 165 THR A CA 1
ATOM 1271 C C . THR A 1 165 ? -12.522 1.742 -10.258 1.00 68.81 165 THR A C 1
ATOM 1273 O O . THR A 1 165 ? -13.321 2.659 -10.091 1.00 68.81 165 THR A O 1
ATOM 1276 N N . GLY A 1 166 ? -12.820 0.467 -9.980 1.00 66.06 166 GLY A N 1
ATOM 1277 C CA . GLY A 1 166 ? -14.151 0.055 -9.527 1.00 66.06 166 GLY A CA 1
ATOM 1278 C C . GLY A 1 166 ? -14.583 0.736 -8.222 1.00 66.06 166 GLY A C 1
ATOM 1279 O O . GLY A 1 166 ? -15.746 1.108 -8.077 1.00 66.06 166 GLY A O 1
ATOM 1280 N N . GLN A 1 167 ? -13.652 0.966 -7.287 1.00 71.00 167 GLN A N 1
ATOM 1281 C CA . GLN A 1 167 ? -13.930 1.724 -6.061 1.00 71.00 167 GLN A CA 1
ATOM 1282 C C . GLN A 1 167 ? -14.252 3.197 -6.339 1.00 71.00 167 GLN A C 1
ATOM 1284 O O . GLN A 1 167 ? -15.220 3.717 -5.788 1.00 71.00 167 GLN A O 1
ATOM 1289 N N . ILE A 1 168 ? -13.467 3.865 -7.191 1.00 70.19 168 ILE A N 1
ATOM 1290 C CA . ILE A 1 168 ? -13.705 5.264 -7.575 1.00 70.19 168 ILE A CA 1
ATOM 1291 C C . ILE A 1 168 ? -15.070 5.403 -8.252 1.00 70.19 168 ILE A C 1
ATOM 1293 O O . ILE A 1 168 ? -15.843 6.288 -7.890 1.00 70.19 168 ILE A O 1
ATOM 1297 N N . GLU A 1 169 ? -15.387 4.522 -9.200 1.00 66.12 169 GLU A N 1
ATOM 1298 C CA . GLU A 1 169 ? -16.652 4.563 -9.938 1.00 66.12 169 GLU A CA 1
ATOM 1299 C C . GLU A 1 169 ? -17.847 4.276 -9.020 1.00 66.12 169 GLU A C 1
ATOM 1301 O O . GLU A 1 169 ? -18.828 5.018 -9.055 1.00 66.12 169 GLU A O 1
ATOM 1306 N N . GLY A 1 170 ? -17.754 3.279 -8.132 1.00 65.25 170 GLY A N 1
ATOM 1307 C CA . GLY A 1 170 ? -18.791 3.013 -7.128 1.00 65.25 170 GLY A CA 1
ATOM 1308 C C . GLY A 1 170 ? -19.063 4.225 -6.229 1.00 65.25 170 GLY A C 1
ATOM 1309 O O . GLY A 1 170 ? -20.217 4.588 -5.996 1.00 65.25 170 GLY A O 1
ATOM 1310 N N . MET A 1 171 ? -18.005 4.917 -5.794 1.00 67.75 171 MET A N 1
ATOM 1311 C CA . MET A 1 171 ? -18.136 6.147 -5.009 1.00 67.75 171 MET A CA 1
ATOM 1312 C C . MET A 1 171 ? -18.730 7.294 -5.831 1.00 67.75 171 MET A C 1
ATOM 1314 O O . MET A 1 171 ? -19.603 8.002 -5.339 1.00 67.75 171 MET A O 1
ATOM 1318 N N . GLN A 1 172 ? -18.341 7.464 -7.094 1.00 66.88 172 GLN A N 1
ATOM 1319 C CA . GLN A 1 172 ? -18.931 8.487 -7.960 1.00 66.88 172 GLN A CA 1
ATOM 1320 C C . GLN A 1 172 ? -20.419 8.246 -8.236 1.00 66.88 172 GLN A C 1
ATOM 1322 O O . GLN A 1 172 ? -21.183 9.209 -8.262 1.00 66.88 172 GLN A O 1
ATOM 1327 N N . ILE A 1 173 ? -20.848 6.991 -8.396 1.00 59.22 173 ILE A N 1
ATOM 1328 C CA . ILE A 1 173 ? -22.267 6.630 -8.542 1.00 59.22 173 ILE A CA 1
ATOM 1329 C C . ILE A 1 173 ? -23.044 7.006 -7.272 1.00 59.22 173 ILE A C 1
ATOM 1331 O O . ILE A 1 173 ? -24.077 7.660 -7.375 1.00 59.22 173 ILE A O 1
ATOM 1335 N N . SER A 1 174 ? -22.513 6.688 -6.084 1.00 55.31 174 SER A N 1
ATOM 1336 C CA . SER A 1 174 ? -23.149 7.043 -4.802 1.00 55.31 174 SER A CA 1
ATOM 1337 C C . SER A 1 174 ? -23.259 8.553 -4.538 1.00 55.31 174 SER A C 1
ATOM 1339 O O . SER A 1 174 ? -24.108 8.980 -3.760 1.00 55.31 174 SER A O 1
ATOM 1341 N N . VAL A 1 175 ? -22.428 9.372 -5.195 1.00 53.88 175 VAL A N 1
ATOM 1342 C CA . VAL A 1 175 ? -22.396 10.840 -5.041 1.00 53.88 175 VAL A CA 1
ATOM 1343 C C . VAL A 1 175 ? -23.269 11.558 -6.080 1.00 53.88 175 VAL A C 1
ATOM 1345 O O . VAL A 1 175 ? -23.523 12.756 -5.937 1.00 53.88 175 VAL A O 1
ATOM 1348 N N . GLN A 1 176 ? -23.775 10.866 -7.110 1.00 44.75 176 GLN A N 1
ATOM 1349 C CA . GLN A 1 176 ? -24.726 11.478 -8.039 1.00 44.75 176 GLN A CA 1
ATOM 1350 C C . GLN A 1 176 ? -26.038 11.801 -7.301 1.00 44.75 176 GLN A C 1
ATOM 1352 O O . GLN A 1 176 ? -26.646 10.913 -6.703 1.00 44.75 176 GLN A O 1
ATOM 1357 N N . PRO A 1 177 ? -26.488 13.069 -7.302 1.00 42.72 177 PRO A N 1
ATOM 1358 C CA . PRO A 1 177 ? -27.592 13.491 -6.456 1.00 42.72 177 PRO A CA 1
ATOM 1359 C C . PRO A 1 177 ? -28.913 12.894 -6.947 1.00 42.72 177 PRO A C 1
ATOM 1361 O O . PRO A 1 177 ? -29.434 13.284 -7.989 1.00 42.72 177 PRO A O 1
ATOM 1364 N N . ILE A 1 178 ? -29.512 12.017 -6.143 1.00 44.06 178 ILE A N 1
ATOM 1365 C CA . ILE A 1 178 ? -30.952 11.735 -6.189 1.00 44.06 178 ILE A CA 1
ATOM 1366 C C . ILE A 1 178 ? -31.670 12.767 -5.298 1.00 44.06 178 ILE A C 1
ATOM 1368 O O . ILE A 1 178 ? -32.373 12.381 -4.376 1.00 44.06 178 ILE A O 1
ATOM 1372 N N . ILE A 1 179 ? -31.467 14.083 -5.479 1.00 39.44 179 ILE A N 1
ATOM 1373 C CA . ILE A 1 179 ? -32.256 15.107 -4.755 1.00 39.44 179 ILE A CA 1
ATOM 1374 C C . ILE A 1 179 ? -32.483 16.354 -5.641 1.00 39.44 179 ILE A C 1
ATOM 1376 O O . ILE A 1 179 ? -31.524 16.863 -6.228 1.00 39.44 179 ILE A O 1
ATOM 1380 N N . PRO A 1 180 ? -33.732 16.860 -5.761 1.00 43.12 180 PRO A N 1
ATOM 1381 C CA . PRO A 1 180 ? -34.056 18.096 -6.471 1.00 43.12 180 PRO A CA 1
ATOM 1382 C C . PRO A 1 180 ? -33.444 19.347 -5.814 1.00 43.12 180 PRO A C 1
ATOM 1384 O O . PRO A 1 180 ? -33.292 19.442 -4.602 1.00 43.12 180 PRO A O 1
ATOM 1387 N N . VAL A 1 181 ? -33.135 20.310 -6.681 1.00 46.66 181 VAL A N 1
ATOM 1388 C CA . VAL A 1 181 ? -32.293 21.523 -6.585 1.00 46.66 181 VAL A CA 1
ATOM 1389 C C . VAL A 1 181 ? -32.400 22.428 -5.330 1.00 46.66 181 VAL A C 1
ATOM 1391 O O . VAL A 1 181 ? -31.572 23.324 -5.198 1.00 46.66 181 VAL A O 1
ATOM 1394 N N . ASP A 1 182 ? -33.310 22.224 -4.374 1.00 41.12 182 ASP A N 1
ATOM 1395 C CA . ASP A 1 182 ? -33.614 23.250 -3.349 1.00 41.12 182 ASP A CA 1
ATOM 1396 C C . ASP A 1 182 ? -32.903 23.092 -1.981 1.00 41.12 182 ASP A C 1
ATOM 1398 O O . ASP A 1 182 ? -32.821 24.051 -1.218 1.00 41.12 182 ASP A O 1
ATOM 1402 N N . GLU A 1 183 ? -32.305 21.935 -1.659 1.00 42.31 183 GLU A N 1
ATOM 1403 C CA . GLU A 1 183 ? -31.608 21.722 -0.363 1.00 42.31 183 GLU A CA 1
ATOM 1404 C C . GLU A 1 183 ? -30.067 21.803 -0.437 1.00 42.31 183 GLU A C 1
ATOM 1406 O O . GLU A 1 183 ? -29.376 21.796 0.584 1.00 42.31 183 GLU A O 1
ATOM 1411 N N . ALA A 1 184 ? -29.491 21.944 -1.637 1.00 42.25 184 ALA A N 1
ATOM 1412 C CA . ALA A 1 184 ? -28.038 21.908 -1.855 1.00 42.25 184 ALA A CA 1
ATOM 1413 C C . ALA A 1 184 ? -27.269 23.129 -1.294 1.00 42.25 184 ALA A C 1
ATOM 1415 O O . ALA A 1 184 ? -26.039 23.109 -1.220 1.00 42.25 184 ALA A O 1
ATOM 1416 N N . ALA A 1 185 ? -27.965 24.189 -0.875 1.00 40.19 185 ALA A N 1
ATOM 1417 C CA . ALA A 1 185 ? -27.347 25.450 -0.463 1.00 40.19 185 ALA A CA 1
ATOM 1418 C C . ALA A 1 185 ? -26.825 25.478 0.990 1.00 40.19 185 ALA A C 1
ATOM 1420 O O . ALA A 1 185 ? -26.145 26.436 1.358 1.00 40.19 185 ALA A O 1
ATOM 1421 N N . HIS A 1 186 ? -27.114 24.475 1.832 1.00 41.59 186 HIS A N 1
ATOM 1422 C CA . HIS A 1 186 ? -26.717 24.495 3.255 1.00 41.59 186 HIS A CA 1
ATOM 1423 C C . HIS A 1 186 ? -25.558 23.567 3.652 1.00 41.59 186 HIS A C 1
ATOM 1425 O O . HIS A 1 186 ? -25.009 23.745 4.736 1.00 41.59 186 HIS A O 1
ATOM 1431 N N . ASN A 1 187 ? -25.104 22.658 2.779 1.00 40.69 187 ASN A N 1
ATOM 1432 C CA . ASN A 1 187 ? -24.054 21.678 3.119 1.00 40.69 187 ASN A CA 1
ATOM 1433 C C . ASN A 1 187 ? -22.696 21.909 2.417 1.00 40.69 187 ASN A C 1
ATOM 1435 O O . ASN A 1 187 ? -21.786 21.092 2.536 1.00 40.69 187 ASN A O 1
ATOM 1439 N N . ALA A 1 188 ? -22.520 23.021 1.700 1.00 37.62 188 ALA A N 1
ATOM 1440 C CA . ALA A 1 188 ? -21.373 23.262 0.815 1.00 37.62 188 ALA A CA 1
ATOM 1441 C C . ALA A 1 188 ? -20.105 23.839 1.497 1.00 37.62 188 ALA A C 1
ATOM 1443 O O . ALA A 1 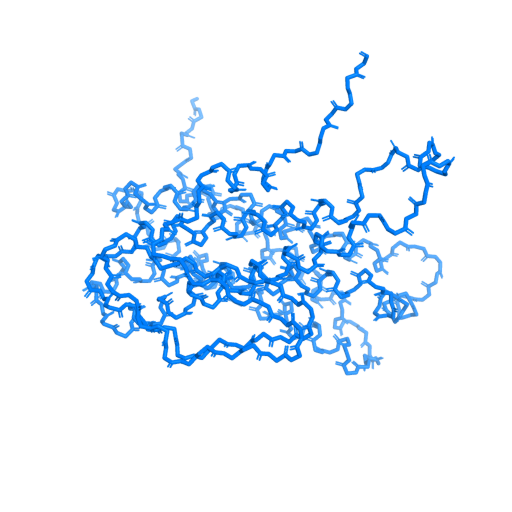188 ? -19.411 24.658 0.893 1.00 37.62 188 ALA A O 1
ATOM 1444 N N . THR A 1 189 ? -19.768 23.431 2.729 1.00 36.88 189 THR A N 1
ATOM 1445 C CA . THR A 1 189 ? -18.616 24.021 3.460 1.00 36.88 189 THR A CA 1
ATOM 1446 C C . THR A 1 189 ? -17.626 23.028 4.077 1.00 36.88 189 THR A C 1
ATOM 1448 O O . THR A 1 189 ? -16.713 23.446 4.787 1.00 36.88 189 THR A O 1
ATOM 1451 N N . ALA A 1 190 ? -17.715 21.736 3.763 1.00 36.41 190 ALA A N 1
ATOM 1452 C CA . ALA A 1 190 ? -16.644 20.777 4.041 1.00 36.41 190 ALA A CA 1
ATOM 1453 C C . ALA A 1 190 ? -16.266 20.045 2.744 1.00 36.41 190 ALA A C 1
ATOM 1455 O O . ALA A 1 190 ? -17.170 19.696 1.981 1.00 36.41 190 ALA A O 1
ATOM 1456 N N . PRO A 1 191 ? -14.971 19.796 2.452 1.00 43.88 191 PRO A N 1
ATOM 1457 C CA . PRO A 1 191 ? -14.629 18.777 1.467 1.00 43.88 191 PRO A CA 1
ATOM 1458 C C . PRO A 1 191 ? -15.323 17.488 1.915 1.00 43.88 191 PRO A C 1
ATOM 1460 O O . PRO A 1 191 ? -15.077 17.020 3.025 1.00 43.88 191 PRO A O 1
ATOM 1463 N N . ASN A 1 192 ? -16.260 16.976 1.112 1.00 60.94 192 ASN A N 1
ATOM 1464 C CA . ASN A 1 192 ? -16.956 15.744 1.464 1.00 60.94 192 ASN A CA 1
ATOM 1465 C C . ASN A 1 192 ? -15.895 14.637 1.671 1.00 60.94 192 ASN A C 1
ATOM 1467 O O . ASN A 1 192 ? -14.878 14.589 0.969 1.00 60.94 192 ASN A O 1
ATOM 1471 N N . GLU A 1 193 ? -16.077 13.779 2.678 1.00 68.69 193 GLU A N 1
ATOM 1472 C CA . GLU A 1 193 ? -15.121 12.695 2.959 1.00 68.69 193 GLU A CA 1
ATOM 1473 C C . GLU A 1 193 ? -14.899 11.824 1.705 1.00 68.69 193 GLU A C 1
ATOM 1475 O O . GLU A 1 193 ? -13.799 11.330 1.470 1.00 68.69 193 GLU A O 1
ATOM 1480 N N . THR A 1 194 ? -15.897 11.744 0.821 1.00 71.06 194 THR A N 1
ATOM 1481 C CA . 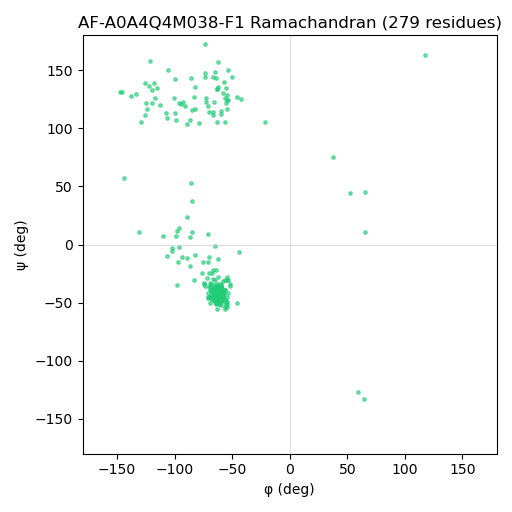THR A 1 194 ? -15.828 11.046 -0.465 1.00 71.06 194 THR A CA 1
ATOM 1482 C C . THR A 1 194 ? -14.803 11.626 -1.447 1.00 71.06 194 THR A C 1
ATOM 1484 O O . THR A 1 194 ? -14.089 10.857 -2.082 1.00 71.06 194 THR A O 1
ATOM 1487 N N . ASN A 1 195 ? -14.656 12.949 -1.568 1.00 75.50 195 ASN A N 1
ATOM 1488 C CA . ASN A 1 195 ? -13.669 13.574 -2.461 1.00 75.50 195 ASN A CA 1
ATOM 1489 C C . ASN A 1 195 ? -12.246 13.322 -1.960 1.00 75.50 195 ASN A C 1
ATOM 1491 O O . ASN A 1 195 ? -11.338 13.162 -2.772 1.00 75.50 195 ASN A O 1
ATOM 1495 N N . ILE A 1 196 ? -12.053 13.264 -0.637 1.00 79.38 196 ILE A N 1
ATOM 1496 C CA . ILE A 1 196 ? -10.765 12.895 -0.036 1.00 79.38 196 ILE A CA 1
ATOM 1497 C C . ILE A 1 196 ? -10.428 11.449 -0.414 1.00 79.38 196 ILE A C 1
ATOM 1499 O O . ILE A 1 196 ? -9.335 11.183 -0.909 1.00 79.38 196 ILE A O 1
ATOM 1503 N N . VAL A 1 197 ? -11.387 10.530 -0.274 1.00 78.56 197 VAL A N 1
ATOM 1504 C CA . VAL A 1 197 ? -11.192 9.125 -0.656 1.00 78.56 197 VAL A CA 1
ATOM 1505 C C . VAL A 1 197 ? -10.924 8.984 -2.160 1.00 78.56 197 VAL A C 1
ATOM 1507 O O . VAL A 1 197 ? -9.985 8.289 -2.538 1.00 78.56 197 VAL A O 1
ATOM 1510 N N . ILE A 1 198 ? -11.675 9.674 -3.025 1.00 76.62 198 ILE A N 1
ATOM 1511 C CA . ILE A 1 198 ? -11.459 9.659 -4.483 1.00 76.62 198 ILE A CA 1
ATOM 1512 C C . ILE A 1 198 ? -10.066 10.189 -4.840 1.00 76.62 198 ILE A C 1
ATOM 1514 O O . ILE A 1 198 ? -9.381 9.584 -5.665 1.00 76.62 198 ILE A O 1
ATOM 1518 N N . TYR A 1 199 ? -9.620 11.273 -4.201 1.00 84.62 199 TYR A N 1
ATOM 1519 C CA . TYR A 1 199 ? -8.280 11.820 -4.404 1.00 84.62 199 TYR A CA 1
ATOM 1520 C C . TYR A 1 199 ? -7.192 10.809 -4.018 1.00 84.62 199 TYR A C 1
ATOM 1522 O O . TYR A 1 199 ? -6.267 10.564 -4.796 1.00 84.62 199 TYR A O 1
ATOM 1530 N N . GLU A 1 200 ? -7.309 10.189 -2.842 1.00 84.19 200 GLU A N 1
ATOM 1531 C CA . GLU A 1 200 ? -6.355 9.187 -2.353 1.00 84.19 200 GLU A CA 1
ATOM 1532 C C . GLU A 1 200 ? -6.297 7.951 -3.267 1.00 84.19 200 GLU A C 1
ATOM 1534 O O . GLU A 1 200 ? -5.214 7.460 -3.605 1.00 84.19 200 GLU A O 1
ATOM 1539 N N . LEU A 1 201 ? -7.456 7.481 -3.737 1.00 81.94 201 LEU A N 1
ATOM 1540 C CA . LEU A 1 201 ? -7.545 6.408 -4.726 1.00 81.94 201 LEU A CA 1
ATOM 1541 C C . LEU A 1 201 ? -6.937 6.831 -6.073 1.00 81.94 201 LEU A C 1
ATOM 1543 O O . LEU A 1 201 ? -6.223 6.045 -6.697 1.00 81.94 201 LEU A O 1
ATOM 1547 N N . GLY A 1 202 ? -7.132 8.083 -6.490 1.00 79.06 202 GLY A N 1
ATOM 1548 C CA . GLY A 1 202 ? -6.491 8.664 -7.670 1.00 79.06 202 GLY A CA 1
ATOM 1549 C C . GLY A 1 202 ? -4.961 8.663 -7.579 1.00 79.06 202 GLY A C 1
ATOM 1550 O O . GLY A 1 202 ? -4.290 8.337 -8.560 1.00 79.06 202 GLY A O 1
ATOM 1551 N N . GLN A 1 203 ? -4.389 8.942 -6.401 1.00 86.88 203 GLN A N 1
ATOM 1552 C CA . GLN A 1 203 ? -2.939 8.830 -6.180 1.00 86.88 203 GLN A CA 1
ATOM 1553 C C . GLN A 1 203 ? -2.458 7.379 -6.311 1.00 86.88 203 GLN A C 1
ATOM 1555 O O . GLN A 1 203 ? -1.486 7.117 -7.020 1.00 86.88 203 GLN A O 1
ATOM 1560 N N . CYS A 1 204 ? -3.176 6.421 -5.716 1.00 84.12 204 CYS A N 1
ATOM 1561 C CA . CYS A 1 204 ? -2.872 4.990 -5.849 1.00 84.12 204 CYS A CA 1
ATOM 1562 C C . CYS A 1 204 ? -2.911 4.526 -7.320 1.00 84.12 204 CYS A C 1
ATOM 1564 O O . CYS A 1 204 ? -2.048 3.770 -7.786 1.00 84.12 204 CYS A O 1
ATOM 1566 N N . LEU A 1 205 ? -3.890 5.026 -8.079 1.00 78.50 205 LEU A N 1
ATOM 1567 C CA . LEU A 1 205 ? -4.045 4.745 -9.504 1.00 78.50 205 LEU A CA 1
ATOM 1568 C C . LEU A 1 205 ? -2.882 5.317 -10.324 1.00 78.50 205 LEU A C 1
ATOM 1570 O O . LEU A 1 205 ? -2.313 4.621 -11.167 1.00 78.50 205 LEU A O 1
ATOM 1574 N N . LYS A 1 206 ? -2.476 6.556 -10.028 1.00 84.06 206 LYS A N 1
ATOM 1575 C CA . LYS A 1 206 ? -1.329 7.214 -10.663 1.00 84.06 206 LYS A CA 1
ATOM 1576 C C . LYS A 1 206 ? -0.036 6.421 -10.463 1.00 84.06 206 LYS A C 1
ATOM 1578 O O . LYS A 1 206 ? 0.710 6.224 -11.419 1.00 84.06 206 LYS A O 1
ATOM 1583 N N . VAL A 1 207 ? 0.214 5.922 -9.250 1.00 86.00 207 VAL A N 1
ATOM 1584 C CA . VAL A 1 207 ? 1.383 5.072 -8.964 1.00 86.00 207 VAL A CA 1
ATOM 1585 C C . VAL A 1 207 ? 1.332 3.781 -9.767 1.00 86.00 207 VAL A C 1
ATOM 1587 O O . VAL A 1 207 ? 2.335 3.393 -10.360 1.00 86.00 207 VAL A O 1
ATOM 1590 N N . SER A 1 208 ? 0.169 3.132 -9.810 1.00 79.19 208 SER A N 1
ATOM 1591 C CA . SER A 1 208 ? -0.023 1.884 -10.554 1.00 79.19 208 SER A CA 1
ATOM 1592 C C . SER A 1 208 ? 0.274 2.071 -12.048 1.00 79.19 208 SER A C 1
ATOM 1594 O O . SER A 1 208 ? 0.949 1.235 -12.650 1.00 79.19 208 SER A O 1
ATOM 1596 N N . GLN A 1 209 ? -0.138 3.206 -12.624 1.00 75.44 209 GLN A N 1
ATOM 1597 C CA . GLN A 1 209 ? 0.184 3.576 -14.003 1.00 75.44 209 GLN A CA 1
ATOM 1598 C C . GLN A 1 209 ? 1.681 3.870 -14.194 1.00 75.44 209 GLN A C 1
ATOM 1600 O O . GLN A 1 209 ? 2.302 3.349 -15.116 1.00 75.44 209 GLN A O 1
ATOM 1605 N N . SER A 1 210 ? 2.304 4.644 -13.304 1.00 81.75 210 SER A N 1
ATOM 1606 C CA . SER A 1 210 ? 3.743 4.927 -13.397 1.00 81.75 210 SER A CA 1
ATOM 1607 C C . SER A 1 210 ? 4.611 3.677 -13.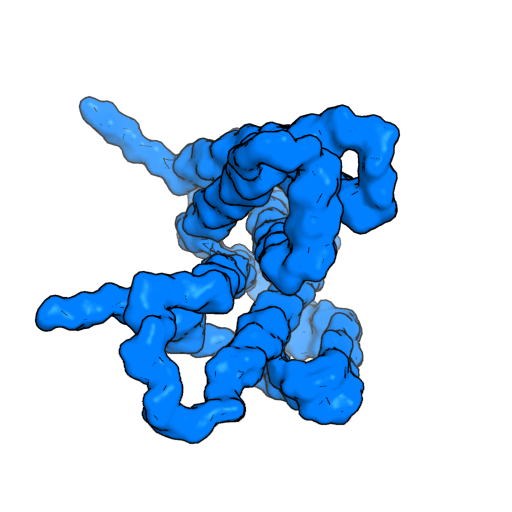204 1.00 81.75 210 SER A C 1
ATOM 1609 O O . SER A 1 210 ? 5.688 3.574 -13.795 1.00 81.75 210 SER A O 1
ATOM 1611 N N . ALA A 1 211 ? 4.151 2.701 -12.419 1.00 79.81 211 ALA A N 1
ATOM 1612 C CA . ALA A 1 211 ? 4.814 1.409 -12.277 1.00 79.81 211 ALA A CA 1
ATOM 1613 C C . ALA A 1 211 ? 4.706 0.562 -13.550 1.00 79.81 211 ALA A C 1
ATOM 1615 O O . ALA A 1 211 ? 5.666 -0.117 -13.919 1.00 79.81 211 ALA A O 1
ATOM 1616 N N . LEU A 1 212 ? 3.569 0.641 -14.245 1.00 75.50 212 LEU A N 1
ATOM 1617 C CA . LEU A 1 212 ? 3.378 0.016 -15.549 1.00 75.50 212 LEU A CA 1
ATOM 1618 C C . LEU A 1 212 ? 4.331 0.602 -16.600 1.00 75.50 212 LEU A C 1
ATOM 1620 O O . LEU A 1 212 ? 5.000 -0.159 -17.298 1.00 75.50 212 LEU A O 1
ATOM 1624 N N . ASP A 1 213 ? 4.473 1.930 -16.643 1.00 75.88 213 ASP A N 1
ATOM 1625 C CA . ASP A 1 213 ? 5.422 2.628 -17.526 1.00 75.88 213 ASP A CA 1
ATOM 1626 C C . ASP A 1 213 ? 6.892 2.259 -17.225 1.00 75.88 213 ASP A C 1
ATOM 1628 O O . ASP A 1 213 ? 7.774 2.339 -18.089 1.00 75.88 213 ASP A O 1
ATOM 1632 N N . ALA A 1 214 ? 7.188 1.894 -15.975 1.00 78.50 214 ALA A N 1
ATOM 1633 C CA . ALA A 1 214 ? 8.521 1.505 -15.526 1.00 78.50 214 ALA A CA 1
ATOM 1634 C C . ALA A 1 214 ? 8.832 0.014 -15.739 1.00 78.50 214 ALA A C 1
ATOM 1636 O O . ALA A 1 214 ? 10.008 -0.365 -15.733 1.00 78.50 214 ALA A O 1
ATOM 1637 N N . ALA A 1 215 ? 7.816 -0.828 -15.936 1.00 72.44 215 ALA A N 1
ATOM 1638 C CA . ALA A 1 215 ? 7.988 -2.257 -16.147 1.00 72.44 215 ALA A CA 1
ATOM 1639 C C . ALA A 1 215 ? 8.538 -2.566 -17.561 1.00 72.44 215 ALA A C 1
ATOM 1641 O O . ALA A 1 215 ? 8.184 -1.909 -18.544 1.00 72.44 215 ALA A O 1
ATOM 1642 N N . PRO A 1 216 ? 9.407 -3.583 -17.717 1.00 67.75 216 PRO A N 1
ATOM 1643 C CA . PRO A 1 216 ? 9.973 -3.946 -19.009 1.00 67.75 216 PRO A CA 1
ATOM 1644 C C . PRO A 1 216 ? 8.893 -4.443 -19.994 1.00 67.75 216 PRO A C 1
ATOM 1646 O O . PRO A 1 216 ? 7.994 -5.192 -19.615 1.00 67.75 216 PRO A O 1
ATOM 1649 N N . PRO A 1 217 ? 9.015 -4.127 -21.298 1.00 58.03 217 PRO A N 1
ATOM 1650 C CA . PRO A 1 217 ? 7.971 -4.327 -22.314 1.00 58.03 217 PRO A CA 1
ATOM 1651 C C . PRO A 1 217 ? 7.683 -5.793 -22.706 1.00 58.03 217 PRO A C 1
ATOM 1653 O O . PRO A 1 217 ? 7.000 -6.023 -23.701 1.00 58.03 217 PRO A O 1
ATOM 1656 N N . LYS A 1 218 ? 8.241 -6.787 -22.003 1.00 49.41 218 LYS A N 1
ATOM 1657 C CA . LYS A 1 218 ? 8.404 -8.162 -22.514 1.00 49.41 218 LYS A CA 1
ATOM 1658 C C . LYS A 1 218 ? 7.330 -9.177 -22.130 1.00 49.41 218 LYS A C 1
ATOM 1660 O O . LYS A 1 218 ? 7.421 -10.307 -22.604 1.00 49.41 218 LYS A O 1
ATOM 1665 N N . ALA A 1 219 ? 6.330 -8.835 -21.331 1.00 44.59 219 ALA A N 1
ATOM 1666 C CA . ALA A 1 219 ? 5.346 -9.824 -20.911 1.00 44.59 219 ALA A CA 1
ATOM 1667 C C . ALA A 1 219 ? 3.944 -9.471 -21.407 1.00 44.59 219 ALA A C 1
ATOM 1669 O O . ALA A 1 219 ? 3.449 -8.367 -21.197 1.00 44.59 219 ALA A O 1
ATOM 1670 N N . LYS A 1 220 ? 3.341 -10.443 -22.100 1.00 45.41 220 LYS A N 1
ATOM 1671 C CA . LYS A 1 220 ? 1.923 -10.462 -22.450 1.00 45.41 220 LYS A CA 1
ATOM 1672 C C . LYS A 1 220 ? 1.160 -10.419 -21.132 1.00 45.41 220 LYS A C 1
ATOM 1674 O O . LYS A 1 220 ? 1.281 -11.350 -20.343 1.00 45.41 220 LYS A O 1
ATOM 1679 N N . TYR A 1 221 ? 0.461 -9.325 -20.867 1.00 48.44 221 TYR A N 1
ATOM 1680 C CA . TYR A 1 221 ? -0.311 -9.182 -19.640 1.00 48.44 221 TYR A CA 1
ATOM 1681 C C . TYR A 1 221 ? -1.393 -10.266 -19.644 1.00 48.44 221 TYR A C 1
ATOM 1683 O O . TYR A 1 221 ? -2.005 -10.500 -20.683 1.00 48.44 221 TYR A O 1
ATOM 1691 N N . SER A 1 222 ? -1.631 -10.962 -18.538 1.00 45.34 222 SER A N 1
ATOM 1692 C CA . SER A 1 222 ? -2.831 -11.787 -18.421 1.00 45.34 222 SER A CA 1
ATOM 1693 C C . SER A 1 222 ? -3.546 -11.465 -17.126 1.00 45.34 222 SER A C 1
ATOM 1695 O O . SER A 1 222 ? -3.074 -11.854 -16.063 1.00 45.34 222 SER A O 1
ATOM 1697 N N . ILE A 1 223 ? -4.663 -10.743 -17.194 1.00 51.34 223 ILE A N 1
ATOM 1698 C CA . ILE A 1 223 ? -5.509 -10.561 -16.014 1.00 51.34 223 ILE A CA 1
ATOM 1699 C C . ILE A 1 223 ? -6.309 -11.850 -15.863 1.00 51.34 223 ILE A C 1
ATOM 1701 O O . ILE A 1 223 ? -7.200 -12.090 -16.666 1.00 51.34 223 ILE A O 1
ATOM 1705 N N . GLY A 1 224 ? -5.954 -12.710 -14.906 1.00 47.16 224 GLY A N 1
ATOM 1706 C CA . GLY A 1 224 ? -6.530 -14.057 -14.789 1.00 47.16 224 GLY A CA 1
ATOM 1707 C C . GLY A 1 224 ? -8.059 -14.066 -14.678 1.00 47.16 224 GLY A C 1
ATOM 1708 O O . GLY A 1 224 ? -8.730 -14.685 -15.504 1.00 47.16 224 GLY A O 1
ATOM 1709 N N . GLU A 1 225 ? -8.604 -13.343 -13.701 1.00 47.84 225 GLU A N 1
ATOM 1710 C CA . GLU A 1 225 ? -10.045 -13.239 -13.464 1.00 47.84 225 GLU A CA 1
ATOM 1711 C C . GLU A 1 225 ? -10.385 -11.848 -12.904 1.00 47.84 225 GLU A C 1
ATOM 1713 O O . GLU A 1 225 ? -9.718 -11.349 -11.996 1.00 47.84 225 GLU A O 1
ATOM 1718 N N . LEU A 1 226 ? -11.393 -11.204 -13.485 1.00 55.19 226 LEU A N 1
ATOM 1719 C CA . LEU A 1 226 ? -11.944 -9.915 -13.080 1.00 55.19 226 LEU A CA 1
ATOM 1720 C C . LEU A 1 226 ? -13.434 -10.105 -12.825 1.00 55.19 226 LEU A C 1
ATOM 1722 O O . LEU A 1 226 ? -14.171 -10.413 -13.759 1.00 55.19 226 LEU A O 1
ATOM 1726 N N . GLU A 1 227 ? -13.869 -9.894 -11.588 1.00 48.50 227 GLU A N 1
ATOM 1727 C CA . GLU A 1 227 ? -15.279 -9.982 -11.212 1.00 48.50 227 GLU A CA 1
ATOM 1728 C C . GLU A 1 227 ? -15.806 -8.616 -10.769 1.00 48.50 227 GLU A C 1
ATOM 1730 O O . GLU A 1 227 ? -15.162 -7.891 -10.006 1.00 48.50 227 GLU A O 1
ATOM 1735 N N . LEU A 1 228 ? -16.988 -8.280 -11.274 1.00 48.53 228 LEU A N 1
ATOM 1736 C CA . LEU A 1 228 ? -17.756 -7.078 -10.985 1.00 48.53 228 LEU A CA 1
ATOM 1737 C C . LEU A 1 228 ? -19.120 -7.470 -10.459 1.00 48.53 228 LEU A C 1
ATOM 1739 O O . LEU A 1 228 ? -19.780 -8.330 -11.035 1.00 48.53 228 LEU A O 1
ATOM 1743 N N . PHE A 1 229 ? -19.564 -6.796 -9.410 1.00 47.88 229 PHE A N 1
ATOM 1744 C CA . PHE A 1 229 ? -20.857 -7.045 -8.795 1.00 47.88 229 PHE A CA 1
ATOM 1745 C C . PHE A 1 229 ? -21.712 -5.774 -8.815 1.00 47.88 229 PHE A C 1
ATOM 1747 O O . PHE A 1 229 ? -21.201 -4.659 -8.927 1.00 47.88 229 PHE A O 1
ATOM 1754 N N . ASP A 1 230 ? -23.023 -5.970 -8.711 1.00 64.31 230 ASP A N 1
ATOM 1755 C CA . ASP A 1 230 ? -24.031 -4.917 -8.529 1.00 64.31 230 ASP A CA 1
ATOM 1756 C C . ASP A 1 230 ? -24.153 -3.937 -9.703 1.00 64.31 230 ASP A C 1
ATOM 1758 O O . ASP A 1 230 ? -24.302 -4.384 -10.835 1.00 64.31 230 ASP A O 1
ATOM 1762 N N . GLU A 1 231 ? -24.180 -2.623 -9.461 1.00 39.44 231 GLU A N 1
ATOM 1763 C CA . GLU A 1 231 ? -24.294 -1.575 -10.497 1.00 39.44 231 GLU A CA 1
ATOM 1764 C C . GLU A 1 231 ? -22.932 -0.975 -10.885 1.00 39.44 231 GLU A C 1
ATOM 1766 O O . GLU A 1 231 ? -22.853 0.060 -11.552 1.00 39.44 231 GLU A O 1
ATOM 1771 N N . ALA A 1 232 ? -21.840 -1.608 -10.452 1.00 41.91 232 ALA A N 1
ATOM 1772 C CA . ALA A 1 232 ? -20.501 -1.082 -10.649 1.00 41.91 232 ALA A CA 1
ATOM 1773 C C . ALA A 1 232 ? -20.152 -0.998 -12.141 1.00 41.91 232 ALA A C 1
ATOM 1775 O O . ALA A 1 232 ? -20.350 -1.941 -12.910 1.00 41.91 232 ALA A O 1
ATOM 1776 N N . ARG A 1 233 ? -19.595 0.138 -12.558 1.00 46.00 233 ARG A N 1
ATOM 1777 C CA . ARG A 1 233 ? -18.912 0.252 -13.847 1.00 46.00 233 ARG A CA 1
ATOM 1778 C C . ARG A 1 233 ? -17.413 0.143 -13.597 1.00 46.00 233 ARG A C 1
ATOM 1780 O O . ARG A 1 233 ? -16.960 0.586 -12.550 1.00 46.00 233 ARG A O 1
ATOM 1787 N N . GLN A 1 234 ? -16.687 -0.522 -14.490 1.00 49.53 234 GLN A N 1
ATOM 1788 C CA . GLN A 1 234 ? -15.229 -0.638 -14.425 1.00 49.53 234 GLN A CA 1
ATOM 1789 C C . GLN A 1 234 ? -14.634 -0.353 -15.789 1.00 49.53 234 GLN A C 1
ATOM 1791 O O . GLN A 1 234 ? -15.007 -1.010 -16.764 1.00 49.53 234 GLN A O 1
ATOM 1796 N N . VAL A 1 235 ? -13.649 0.534 -15.855 1.00 50.00 235 VAL A N 1
ATOM 1797 C CA . VAL A 1 235 ? -12.801 0.674 -17.043 1.00 50.00 235 VAL A CA 1
ATOM 1798 C C . VAL A 1 235 ? -11.479 -0.062 -16.831 1.00 50.00 235 VAL A C 1
ATOM 1800 O O . VAL A 1 235 ? -10.653 0.326 -16.009 1.00 50.00 235 VAL A O 1
ATOM 1803 N N . VAL A 1 236 ? -11.256 -1.127 -17.599 1.00 53.53 236 VAL A N 1
ATOM 1804 C CA . VAL A 1 236 ? -10.002 -1.889 -17.614 1.00 53.53 236 VAL A CA 1
ATOM 1805 C C . VAL A 1 236 ? -9.171 -1.420 -18.801 1.00 53.53 236 VAL A C 1
ATOM 1807 O O . VAL A 1 236 ? -9.498 -1.731 -19.944 1.00 53.53 236 VAL A O 1
ATOM 1810 N N . ALA A 1 237 ? -8.100 -0.675 -18.533 1.00 51.09 237 ALA A N 1
ATOM 1811 C CA . ALA A 1 237 ? -7.134 -0.265 -19.547 1.00 51.09 237 ALA A CA 1
ATOM 1812 C C . ALA A 1 237 ? -6.072 -1.353 -19.772 1.00 51.09 237 ALA A C 1
ATOM 1814 O O . ALA A 1 237 ? -5.284 -1.673 -18.881 1.00 51.09 237 ALA A O 1
ATOM 1815 N N . ILE A 1 238 ? -6.045 -1.906 -20.978 1.00 55.84 238 ILE A N 1
ATOM 1816 C CA . ILE A 1 238 ? -4.961 -2.703 -21.545 1.00 55.84 238 ILE A CA 1
ATOM 1817 C C . ILE A 1 238 ? -4.086 -1.703 -22.308 1.00 55.84 238 ILE A C 1
ATOM 1819 O O . ILE A 1 238 ? -4.580 -0.927 -23.115 1.00 55.84 238 ILE A O 1
ATOM 1823 N N . THR A 1 239 ? -2.804 -1.598 -21.978 1.00 47.75 239 THR A N 1
ATOM 1824 C CA . THR A 1 239 ? -1.963 -0.520 -22.516 1.00 47.75 239 THR A CA 1
ATOM 1825 C C . THR A 1 239 ? -1.397 -0.822 -23.902 1.00 47.75 239 THR A C 1
ATOM 1827 O O . THR A 1 239 ? -0.669 -1.802 -24.070 1.00 47.75 239 THR A O 1
ATOM 1830 N N . GLU A 1 240 ? -1.631 0.116 -24.825 1.00 38.66 240 GLU A N 1
ATOM 1831 C CA . GLU A 1 240 ? -0.833 0.458 -26.015 1.00 38.66 240 GLU A CA 1
ATOM 1832 C C . GLU A 1 240 ? -0.189 -0.727 -26.751 1.00 38.66 240 GLU A C 1
ATOM 1834 O O . GLU A 1 240 ? 1.027 -0.947 -26.695 1.00 38.66 240 GLU A O 1
ATOM 1839 N N . GLY A 1 241 ? -0.998 -1.485 -27.497 1.00 36.97 241 GLY A N 1
ATOM 1840 C CA . GLY A 1 241 ? -0.499 -2.376 -28.552 1.00 36.97 241 GLY A CA 1
ATOM 1841 C C . GLY A 1 241 ? 0.360 -3.550 -28.070 1.00 36.97 241 GLY A C 1
ATOM 1842 O O . GLY A 1 241 ? 0.967 -4.250 -28.887 1.00 36.97 241 GLY A O 1
ATOM 1843 N N . LYS A 1 242 ? 0.414 -3.803 -26.758 1.00 41.91 242 LYS A N 1
ATOM 1844 C CA . LYS A 1 242 ? 0.969 -5.026 -26.177 1.00 41.91 242 LYS A CA 1
ATOM 1845 C C . LYS A 1 242 ? -0.196 -5.861 -25.664 1.00 41.91 242 LYS A C 1
ATOM 1847 O O . LYS A 1 242 ? -0.844 -5.447 -24.708 1.00 41.91 242 LYS A O 1
ATOM 1852 N N . PRO A 1 243 ? -0.473 -7.032 -26.262 1.00 36.56 243 PRO A N 1
ATOM 1853 C CA . PRO A 1 243 ? -1.669 -7.790 -25.934 1.00 36.56 243 PRO A CA 1
ATOM 1854 C C . PRO A 1 243 ? -1.681 -8.161 -24.449 1.00 36.56 243 PRO A C 1
ATOM 1856 O O . PRO A 1 243 ? -0.825 -8.919 -23.979 1.00 36.56 243 PRO A O 1
ATOM 1859 N N . GLY A 1 244 ? -2.662 -7.612 -23.734 1.00 45.88 244 GLY A N 1
ATOM 1860 C CA . GLY A 1 244 ? -3.129 -8.120 -22.459 1.00 45.88 244 GLY A CA 1
ATOM 1861 C C . GLY A 1 244 ? -4.325 -9.040 -22.678 1.00 45.88 244 GLY A C 1
ATOM 1862 O O . GLY A 1 244 ? -5.325 -8.631 -23.253 1.00 45.88 244 GLY A O 1
ATOM 1863 N N . LEU A 1 245 ? -4.224 -10.297 -22.262 1.00 47.06 245 LEU A N 1
ATOM 1864 C CA . LEU A 1 245 ? -5.328 -11.249 -22.243 1.00 47.06 245 LEU A CA 1
ATOM 1865 C C . LEU A 1 245 ? -6.042 -11.130 -20.896 1.00 47.06 245 LEU A C 1
ATOM 1867 O O . LEU A 1 245 ? -5.559 -11.634 -19.889 1.00 47.06 245 LEU A O 1
ATOM 1871 N N . VAL A 1 246 ? -7.206 -10.490 -20.845 1.00 50.59 246 VAL A N 1
ATOM 1872 C CA . VAL A 1 246 ? -8.122 -10.769 -19.731 1.00 50.59 246 VAL A CA 1
ATOM 1873 C C . VAL A 1 246 ? -8.573 -12.221 -19.906 1.00 50.59 246 VAL A C 1
ATOM 1875 O O . VAL A 1 246 ? -9.214 -12.546 -20.901 1.00 50.59 246 VAL A O 1
ATOM 1878 N N . GLY A 1 247 ? -8.152 -13.106 -19.003 1.00 48.06 247 GLY A N 1
ATOM 1879 C CA . GLY A 1 247 ? -8.474 -14.528 -19.022 1.00 48.06 247 GLY A CA 1
ATOM 1880 C C . GLY A 1 247 ? -9.973 -14.736 -18.858 1.00 48.06 247 GLY A C 1
ATOM 1881 O O . GLY A 1 247 ? -10.613 -15.316 -19.729 1.00 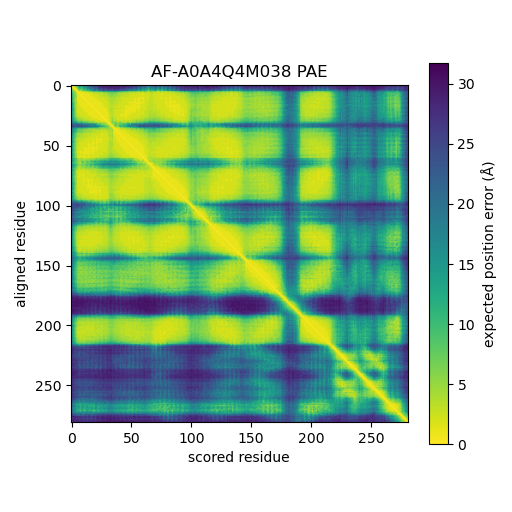48.06 247 GLY A O 1
ATOM 1882 N N . THR A 1 248 ? -10.537 -14.191 -17.780 1.00 50.34 248 THR A N 1
ATOM 1883 C CA . THR A 1 248 ? -11.983 -14.190 -17.539 1.00 50.34 248 THR A CA 1
ATOM 1884 C C . THR A 1 248 ? -12.417 -12.830 -17.004 1.00 50.34 248 THR A C 1
ATOM 1886 O O . THR A 1 248 ? -11.854 -12.331 -16.037 1.00 50.34 248 THR A O 1
ATOM 1889 N N . ALA A 1 249 ? -13.423 -12.228 -17.628 1.00 54.03 249 ALA A N 1
ATOM 1890 C CA . ALA A 1 249 ? -14.072 -11.009 -17.163 1.00 54.03 249 ALA A CA 1
ATOM 1891 C C . ALA A 1 249 ? -15.551 -11.338 -16.919 1.00 54.03 249 ALA A C 1
ATOM 1893 O O . ALA A 1 249 ? -16.226 -11.828 -17.829 1.00 54.03 249 ALA A O 1
ATOM 1894 N N . ARG A 1 250 ? -16.042 -11.142 -15.694 1.00 56.12 250 ARG A N 1
ATOM 1895 C CA . ARG A 1 250 ? -17.436 -11.386 -15.308 1.00 56.12 250 ARG A CA 1
ATOM 1896 C C . ARG A 1 250 ? -18.034 -10.135 -14.695 1.00 56.12 250 ARG A C 1
ATOM 1898 O O . ARG A 1 250 ? -17.565 -9.642 -13.677 1.00 56.12 250 ARG A O 1
ATOM 1905 N N . ALA A 1 251 ? -19.107 -9.671 -15.314 1.00 52.03 251 ALA A N 1
ATOM 1906 C CA . ALA A 1 251 ? -20.016 -8.693 -14.750 1.00 52.03 251 ALA A CA 1
ATOM 1907 C C . ALA A 1 251 ? -21.246 -9.439 -14.219 1.00 52.03 251 ALA A C 1
ATOM 1909 O O . ALA A 1 251 ? -21.863 -10.229 -14.937 1.00 52.03 251 ALA A O 1
ATOM 1910 N N . HIS A 1 252 ? -21.577 -9.217 -12.955 1.00 58.91 252 HIS A N 1
ATOM 1911 C CA . HIS A 1 252 ? -22.768 -9.735 -12.295 1.00 58.91 252 HIS A CA 1
ATOM 1912 C C . HIS A 1 252 ? -23.790 -8.603 -12.109 1.00 58.91 252 HIS A C 1
ATOM 1914 O O . HIS A 1 252 ? -23.419 -7.442 -11.938 1.00 58.91 252 HIS A O 1
ATOM 1920 N N . ASN A 1 253 ? -25.082 -8.937 -12.107 1.00 70.50 253 ASN A N 1
ATOM 1921 C CA . ASN A 1 253 ? -26.189 -7.980 -11.965 1.00 70.50 253 ASN A CA 1
ATOM 1922 C C . ASN A 1 253 ? -26.208 -6.908 -13.082 1.00 70.50 253 ASN A C 1
ATOM 1924 O O . ASN A 1 253 ? -26.221 -7.263 -14.260 1.00 70.50 253 ASN A O 1
ATOM 1928 N N . SER A 1 254 ? -26.246 -5.621 -12.723 1.00 57.81 254 SER A N 1
ATOM 1929 C CA . SER A 1 254 ? -26.321 -4.472 -13.642 1.00 57.81 254 SER A CA 1
ATOM 1930 C C . SER A 1 254 ? -24.947 -3.851 -13.934 1.00 57.81 254 SER A C 1
ATOM 1932 O O . SER A 1 254 ? -24.867 -2.726 -14.434 1.00 57.81 254 SER A O 1
ATOM 1934 N N . SER A 1 255 ? -23.862 -4.548 -13.588 1.00 48.00 255 SER A N 1
ATOM 1935 C CA . SER A 1 255 ? -22.508 -4.016 -13.693 1.00 48.00 255 SER A CA 1
ATOM 1936 C C . SER A 1 255 ? -22.046 -3.945 -15.149 1.00 48.00 255 SER A C 1
ATOM 1938 O O . SER A 1 255 ? -22.441 -4.747 -15.999 1.00 48.00 255 SER A O 1
ATOM 1940 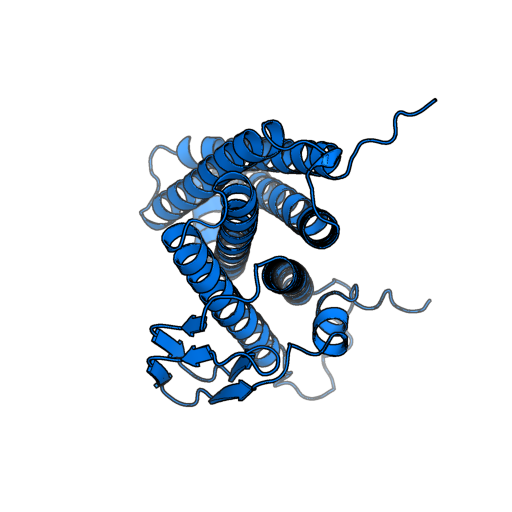N N . VAL A 1 256 ? -21.211 -2.951 -15.460 1.00 56.41 256 VAL A N 1
ATOM 1941 C CA . VAL A 1 256 ? -20.714 -2.704 -16.821 1.00 56.41 256 VAL A CA 1
ATOM 1942 C C . VAL A 1 256 ? -19.198 -2.663 -16.816 1.00 56.41 256 VAL A C 1
ATOM 1944 O O . VAL A 1 256 ? -18.588 -1.718 -16.325 1.00 56.41 256 VAL A O 1
ATOM 1947 N N . GLN A 1 257 ? -18.576 -3.659 -17.434 1.00 57.47 257 GLN A N 1
ATOM 1948 C CA . GLN A 1 257 ? -17.135 -3.667 -17.641 1.00 57.47 257 GLN A CA 1
ATOM 1949 C C . GLN A 1 257 ? -16.798 -3.141 -19.036 1.00 57.47 257 GLN A C 1
ATOM 1951 O O . GLN A 1 257 ? -17.237 -3.692 -20.044 1.00 57.47 257 GLN A O 1
ATOM 1956 N N . THR A 1 258 ? -15.996 -2.084 -19.096 1.00 58.09 258 THR A N 1
ATOM 1957 C CA . THR A 1 258 ? -15.443 -1.537 -20.334 1.00 58.09 258 THR A CA 1
ATOM 1958 C C . THR A 1 258 ? -13.968 -1.891 -20.399 1.00 58.09 258 THR A C 1
ATOM 1960 O O . THR A 1 258 ? -13.156 -1.349 -19.657 1.00 58.09 258 THR A O 1
ATOM 1963 N N . ILE A 1 259 ? -13.610 -2.806 -21.292 1.00 59.06 259 ILE A N 1
ATOM 1964 C CA . ILE A 1 259 ? -12.211 -3.132 -21.569 1.00 59.06 259 ILE A CA 1
ATOM 1965 C C . ILE A 1 259 ? -11.752 -2.221 -22.709 1.00 59.06 259 ILE A C 1
ATOM 1967 O O . ILE A 1 259 ? -12.326 -2.254 -23.796 1.00 59.06 259 ILE A O 1
ATOM 1971 N N . THR A 1 260 ? -10.746 -1.390 -22.458 1.00 53.09 260 THR A N 1
ATOM 1972 C CA . THR A 1 260 ? -10.168 -0.465 -23.440 1.00 53.09 260 THR A CA 1
ATOM 1973 C C . THR A 1 260 ? -8.704 -0.811 -23.681 1.00 53.09 260 THR A C 1
ATOM 1975 O O . THR A 1 260 ? -7.991 -1.117 -22.737 1.00 53.09 260 THR A O 1
ATOM 1978 N N . ASP A 1 261 ? -8.244 -0.759 -24.933 1.00 49.28 261 ASP A N 1
ATOM 1979 C CA . ASP A 1 261 ? -6.829 -0.956 -25.315 1.00 49.28 261 ASP A CA 1
ATOM 1980 C C . ASP A 1 261 ? -6.032 0.369 -25.296 1.00 49.28 261 ASP A C 1
ATOM 1982 O O . ASP A 1 261 ? -5.049 0.571 -26.011 1.00 49.28 261 ASP A O 1
ATOM 1986 N N . VAL A 1 262 ? -6.513 1.335 -24.514 1.00 49.34 262 VAL A N 1
ATOM 1987 C CA . VAL A 1 262 ? -5.931 2.671 -24.392 1.00 49.34 262 VAL A CA 1
ATOM 1988 C C . VAL A 1 262 ? -5.535 2.877 -22.939 1.00 49.34 262 VAL A C 1
ATOM 1990 O O . VAL A 1 262 ? -6.330 2.603 -22.039 1.00 49.34 262 VAL A O 1
ATOM 1993 N N . ALA A 1 263 ? -4.314 3.372 -22.706 1.00 53.62 263 ALA A N 1
ATOM 1994 C CA . ALA A 1 263 ? -3.888 3.816 -21.382 1.00 53.62 263 ALA A CA 1
ATOM 1995 C C . ALA A 1 263 ? -4.933 4.773 -20.785 1.00 53.62 263 ALA A C 1
ATOM 1997 O O . ALA A 1 263 ? -5.549 5.554 -21.519 1.00 53.62 263 ALA A O 1
ATOM 1998 N N . LEU A 1 264 ? -5.144 4.718 -19.464 1.00 56.47 264 LEU A N 1
ATOM 1999 C CA . LEU A 1 264 ? -6.063 5.647 -18.806 1.00 56.47 264 LEU A CA 1
ATOM 2000 C C . LEU A 1 264 ? -5.657 7.081 -19.181 1.00 56.47 264 LEU A C 1
ATOM 2002 O O . LEU A 1 264 ? -4.491 7.437 -18.980 1.00 56.47 264 LEU A O 1
ATOM 2006 N N . PRO A 1 265 ? -6.568 7.897 -19.746 1.00 59.31 265 PRO A N 1
ATOM 2007 C CA . PRO A 1 265 ? -6.208 9.225 -20.214 1.00 59.31 265 PRO A CA 1
ATOM 2008 C C . PRO A 1 265 ? -5.580 10.025 -19.076 1.00 59.31 265 PRO A C 1
ATOM 2010 O O . PRO A 1 265 ? -6.125 10.061 -17.971 1.00 59.31 265 PRO A O 1
ATOM 2013 N N . THR A 1 266 ? -4.469 10.713 -19.339 1.00 59.81 266 THR A N 1
ATOM 2014 C CA . THR A 1 266 ? -3.842 11.602 -18.348 1.00 59.81 266 THR A CA 1
ATOM 2015 C C . THR A 1 266 ? -4.858 12.594 -17.780 1.00 59.81 266 THR A C 1
ATOM 2017 O O . THR A 1 266 ? -4.846 12.852 -16.585 1.00 59.81 266 THR A O 1
ATOM 2020 N N . GLU A 1 267 ? -5.793 13.068 -18.606 1.00 60.56 267 GLU A N 1
ATOM 2021 C CA . GLU A 1 267 ? -6.917 13.927 -18.210 1.00 60.56 267 GLU A CA 1
ATOM 2022 C C . GLU A 1 267 ? -7.821 13.287 -17.144 1.00 60.56 267 GLU A C 1
ATOM 2024 O O . GLU A 1 267 ? -8.221 13.951 -16.191 1.00 60.56 267 GLU A O 1
ATOM 2029 N N . PHE A 1 268 ? -8.107 11.985 -17.259 1.00 64.94 268 PHE A N 1
ATOM 2030 C CA . PHE A 1 268 ? -8.893 11.249 -16.267 1.00 64.94 268 PHE A CA 1
ATOM 2031 C C . PHE A 1 268 ? -8.144 11.168 -14.934 1.00 64.94 268 PHE A C 1
ATOM 2033 O O . PHE A 1 268 ? -8.696 11.506 -13.889 1.00 64.94 268 PHE A O 1
ATOM 2040 N N . LEU A 1 269 ? -6.858 10.803 -14.971 1.00 59.28 269 LEU A N 1
ATOM 2041 C CA . LEU A 1 269 ? -6.020 10.759 -13.771 1.00 59.28 269 LEU A CA 1
ATOM 2042 C C . LEU A 1 269 ? -5.894 12.142 -13.120 1.00 59.28 269 LEU A C 1
ATOM 2044 O O . LEU A 1 269 ? -6.042 12.260 -11.907 1.00 59.28 269 LEU A O 1
ATOM 2048 N N . MET A 1 270 ? -5.677 13.185 -13.925 1.00 66.88 270 MET A N 1
ATOM 2049 C CA . MET A 1 270 ? -5.585 14.578 -13.481 1.00 66.88 270 MET A CA 1
ATOM 2050 C C . MET A 1 270 ? -6.903 15.084 -12.888 1.00 66.88 270 MET A C 1
ATOM 2052 O O . MET A 1 270 ? -6.876 15.818 -11.901 1.00 66.88 270 MET A O 1
ATOM 2056 N N . GLY A 1 271 ? -8.048 14.661 -13.428 1.00 66.50 271 GLY A N 1
ATOM 2057 C CA . GLY A 1 271 ? -9.368 14.966 -12.878 1.00 66.50 271 GLY A CA 1
ATOM 2058 C C . GLY A 1 271 ? -9.591 14.368 -11.486 1.00 66.50 271 GLY A C 1
ATOM 2059 O O . GLY A 1 271 ? -10.166 15.031 -10.629 1.00 66.50 271 GLY A O 1
ATOM 2060 N N . LEU A 1 272 ? -9.077 13.160 -11.230 1.00 65.06 272 LEU A N 1
ATOM 2061 C CA . LEU A 1 272 ? -9.187 12.489 -9.927 1.00 65.06 272 LEU A CA 1
ATOM 2062 C C . LEU A 1 272 ? -8.256 13.079 -8.862 1.00 65.06 272 LEU A C 1
ATOM 2064 O O . LEU A 1 272 ? -8.605 13.114 -7.686 1.00 65.06 272 LEU A O 1
ATOM 2068 N N . ILE A 1 273 ? -7.069 13.539 -9.266 1.00 68.25 273 ILE A N 1
ATOM 2069 C CA . ILE A 1 273 ? -6.051 14.089 -8.355 1.00 68.25 273 ILE A CA 1
ATOM 2070 C C . ILE A 1 273 ? -6.047 15.621 -8.296 1.00 68.25 273 ILE A C 1
ATOM 2072 O O . ILE A 1 273 ? -5.155 16.216 -7.689 1.00 68.25 273 ILE A O 1
ATOM 2076 N N . SER A 1 274 ? -7.023 16.276 -8.923 1.00 61.44 274 SER A N 1
ATOM 2077 C CA . SER A 1 274 ? -7.198 17.715 -8.774 1.00 61.44 274 SER A CA 1
ATOM 2078 C C . SER A 1 274 ? -7.747 18.006 -7.376 1.00 61.44 274 SER A C 1
ATOM 2080 O O . SER A 1 274 ? -8.770 17.433 -6.997 1.00 61.44 274 SER A O 1
ATOM 2082 N N . PRO A 1 275 ? -7.098 18.875 -6.578 1.00 44.88 275 PRO A N 1
ATOM 2083 C CA . PRO A 1 275 ? -7.638 19.250 -5.282 1.00 44.88 275 PRO A CA 1
ATOM 2084 C C . PRO A 1 275 ? -9.033 19.843 -5.486 1.00 44.88 275 PRO A C 1
ATOM 2086 O O . PRO A 1 275 ? -9.210 20.715 -6.341 1.00 44.88 275 PRO A O 1
ATOM 2089 N N . ALA A 1 276 ? -10.010 19.355 -4.714 1.00 43.62 276 ALA A N 1
ATOM 2090 C CA . ALA A 1 276 ? -11.372 19.871 -4.732 1.00 43.62 276 ALA A CA 1
ATOM 2091 C C . ALA A 1 276 ? -11.331 21.405 -4.693 1.00 43.62 276 ALA A C 1
ATOM 2093 O O . ALA A 1 276 ? -10.635 21.979 -3.852 1.00 43.62 276 ALA A O 1
ATOM 2094 N N . PHE A 1 277 ? -12.020 22.030 -5.655 1.00 35.59 277 PHE A N 1
ATOM 2095 C CA . PHE A 1 277 ? -12.191 23.472 -5.831 1.00 35.59 277 PHE A CA 1
ATOM 2096 C C . PHE A 1 277 ? -11.952 24.240 -4.519 1.00 35.59 277 PHE A C 1
ATOM 2098 O O . PHE A 1 277 ? -12.793 24.237 -3.619 1.00 35.59 277 PHE A O 1
ATOM 2105 N N . LYS A 1 278 ? -10.807 24.929 -4.396 1.00 31.94 278 LYS A N 1
ATOM 2106 C CA . LYS A 1 278 ? -10.716 26.041 -3.447 1.00 31.94 278 LYS A CA 1
ATOM 2107 C C . LYS A 1 278 ? -11.725 27.062 -3.947 1.00 31.94 278 LYS A C 1
ATOM 2109 O O . LYS A 1 278 ? -11.486 27.673 -4.986 1.00 31.94 278 LYS A O 1
ATOM 2114 N N . GLY A 1 279 ? -12.857 27.168 -3.252 1.00 28.00 279 GLY A N 1
ATOM 2115 C CA . GLY A 1 279 ? -13.900 28.139 -3.552 1.00 28.00 279 GLY A CA 1
ATOM 2116 C C . GLY A 1 279 ? -13.273 29.490 -3.877 1.00 28.00 279 GLY A C 1
ATOM 2117 O O . GLY A 1 279 ? -12.433 29.993 -3.124 1.00 28.00 279 GLY A O 1
ATOM 2118 N N . ALA A 1 280 ? -13.626 30.017 -5.047 1.00 29.28 280 ALA A N 1
ATOM 2119 C CA . ALA A 1 280 ? -13.308 31.381 -5.412 1.00 29.28 280 ALA A CA 1
ATOM 2120 C C . ALA A 1 280 ? -13.846 32.301 -4.306 1.00 29.28 280 ALA A C 1
ATOM 2122 O O . ALA A 1 280 ? -14.991 32.154 -3.878 1.00 29.28 280 ALA A O 1
ATOM 2123 N N . ARG A 1 281 ? -12.973 33.178 -3.806 1.00 32.22 281 ARG A N 1
ATOM 2124 C CA . ARG A 1 281 ? -13.375 34.324 -2.989 1.00 32.22 281 ARG A CA 1
ATOM 2125 C C . ARG A 1 281 ? -14.230 35.280 -3.805 1.00 32.22 281 ARG A C 1
ATOM 2127 O O . ARG A 1 281 ? -13.934 35.415 -5.013 1.00 32.22 281 ARG A O 1
#

Mean predicted aligned error: 12.7 Å

pLDDT: mean 70.17, std 17.85, range [28.0, 97.31]

Nearest PDB structures (foldseek):
  8ugc-assembly2_B  TM=3.447E-01  e=5.346E-01  synthetic construct
  8zvh-assembly1_A  TM=2.127E-01  e=9.558E-01  Aetokthonos hydrillicola Thurmond2011
  8snb-assembly1_8F  TM=2.380E-01  e=2.002E+00  Strongylocentrotus purpuratus
  4nqi-assembly1_A  TM=2.670E-01  e=6.746E+00  Dictyostelium discoideum

Radius of gyration: 19.95 Å; Cα contacts (8 Å, |Δi|>4): 335; chains: 1; bounding box: 59×49×56 Å

Foldseek 3Di:
DPPPQFLLNLLLVLLVLLLVLLVLLLCLLVVDPDDDPLSVVVSVLSVLLNVLSVLLSVLSVPDDSVLQDPLLSVLSVLCNVLSVVSSVLSVVVVCQLPDDDDDSVVSVVVCSVDPVVVLSVLLSVLSSLLSVLNSLLSVCSVVVRDVVSLLSSLLSLQVSLFSLQQVLQVLVVVPPDPDDDDPVPPPPDDPPVSLVSLQSSLSSNVSSLSSVVSRDLPDQAENQEAEAEDQTETEREQEDPRHYHPNYYDYYDNYHYHYHPYDDDPVNSCVSNPPPDPDDD

Organism: NCBI:txid119927